Protein AF-0000000071927238 (afdb_homodimer)

Structure (mmCIF, N/CA/C/O backbone):
data_AF-0000000071927238-model_v1
#
loop_
_entity.id
_entity.type
_entity.pdbx_description
1 polymer 'Glyoxalase-like domain-containing protein'
#
loop_
_atom_site.group_PDB
_atom_site.id
_atom_site.type_symbol
_atom_site.label_atom_id
_atom_site.label_alt_id
_atom_site.label_comp_id
_atom_site.label_asym_id
_atom_site.label_entity_id
_atom_site.label_seq_id
_atom_site.pdbx_PDB_ins_code
_atom_site.Cartn_x
_atom_site.Cartn_y
_atom_site.Cartn_z
_atom_site.occupancy
_atom_site.B_iso_or_equiv
_atom_site.auth_seq_id
_atom_site.auth_comp_id
_atom_site.auth_asym_id
_atom_site.auth_atom_id
_atom_site.pdbx_PDB_model_num
ATOM 1 N N . MET A 1 1 ? 13.125 -16.5 15.227 1 37.28 1 MET A N 1
ATOM 2 C CA . MET A 1 1 ? 13.297 -15.352 14.344 1 37.28 1 MET A CA 1
ATOM 3 C C . MET A 1 1 ? 11.977 -14.938 13.719 1 37.28 1 MET A C 1
ATOM 5 O O . MET A 1 1 ? 11.133 -15.789 13.414 1 37.28 1 MET A O 1
ATOM 9 N N . PRO A 1 2 ? 11.609 -13.766 14.062 1 46.62 2 PRO A N 1
ATOM 10 C CA . PRO A 1 2 ? 10.312 -13.477 13.461 1 46.62 2 PRO A CA 1
ATOM 11 C C . PRO A 1 2 ? 10.273 -13.766 11.961 1 46.62 2 PRO A C 1
ATOM 13 O O . PRO A 1 2 ? 11.297 -13.656 11.289 1 46.62 2 PRO A O 1
ATOM 16 N N . GLY A 1 3 ? 9.562 -14.742 11.586 1 53 3 GLY A N 1
ATOM 17 C CA . GLY A 1 3 ? 9.414 -15.094 10.188 1 53 3 GLY A CA 1
ATOM 18 C C . GLY A 1 3 ? 9.266 -13.883 9.273 1 53 3 GLY A C 1
ATOM 19 O O . GLY A 1 3 ? 9.289 -12.742 9.742 1 53 3 GLY A O 1
ATOM 20 N N . PRO A 1 4 ? 9.523 -14.086 8.055 1 58.59 4 PRO A N 1
ATOM 21 C CA . PRO A 1 4 ? 9.359 -13 7.094 1 58.59 4 PRO A CA 1
ATOM 22 C C . PRO A 1 4 ? 8.07 -12.211 7.301 1 58.59 4 PRO A C 1
ATOM 24 O O . PRO A 1 4 ? 7.125 -12.719 7.914 1 58.59 4 PRO A O 1
ATOM 27 N N . ALA A 1 5 ? 8.164 -10.945 7.02 1 70.44 5 ALA A N 1
ATOM 28 C CA . ALA A 1 5 ? 6.973 -10.102 7.137 1 70.44 5 ALA A CA 1
ATOM 29 C C . ALA A 1 5 ? 5.785 -10.727 6.406 1 70.44 5 ALA A C 1
ATOM 31 O O . ALA A 1 5 ? 5.941 -11.289 5.324 1 70.44 5 ALA A O 1
ATOM 32 N N . ARG A 1 6 ? 4.699 -10.523 7.02 1 81.44 6 ARG A N 1
ATOM 33 C CA . ARG A 1 6 ? 3.494 -11.164 6.516 1 81.44 6 ARG A CA 1
ATOM 34 C C . ARG A 1 6 ? 2.717 -10.234 5.594 1 81.44 6 ARG A C 1
ATOM 36 O O . ARG A 1 6 ? 1.888 -10.68 4.801 1 81.44 6 ARG A O 1
ATOM 43 N N . ALA A 1 7 ? 2.99 -8.984 5.715 1 90.69 7 ALA A N 1
ATOM 44 C CA . ALA A 1 7 ? 2.371 -7.992 4.836 1 90.69 7 ALA A CA 1
ATOM 45 C C . ALA A 1 7 ? 3.18 -6.699 4.812 1 90.69 7 ALA A C 1
ATOM 47 O O . ALA A 1 7 ? 3.9 -6.391 5.766 1 90.69 7 ALA A O 1
ATOM 48 N N . GLY A 1 8 ? 3.119 -5.984 3.727 1 95.88 8 GLY A N 1
ATOM 49 C CA . GLY A 1 8 ? 3.77 -4.688 3.58 1 95.88 8 GLY A CA 1
ATOM 50 C C . GLY A 1 8 ? 3.6 -4.09 2.197 1 95.88 8 GLY A C 1
ATOM 51 O O . GLY A 1 8 ? 2.635 -4.395 1.495 1 95.88 8 GLY A O 1
ATOM 52 N N . ALA A 1 9 ? 4.469 -3.15 1.927 1 97.19 9 ALA A N 1
ATOM 53 C CA . ALA A 1 9 ? 4.402 -2.473 0.634 1 97.19 9 ALA A CA 1
ATOM 54 C C . ALA A 1 9 ? 5.797 -2.256 0.055 1 97.19 9 ALA A C 1
ATOM 56 O O . ALA A 1 9 ? 6.754 -2.023 0.797 1 97.19 9 ALA A O 1
ATOM 57 N N . LEU A 1 10 ? 5.836 -2.426 -1.197 1 96.25 10 LEU A N 1
ATOM 58 C CA . LEU A 1 10 ? 6.988 -2.023 -1.993 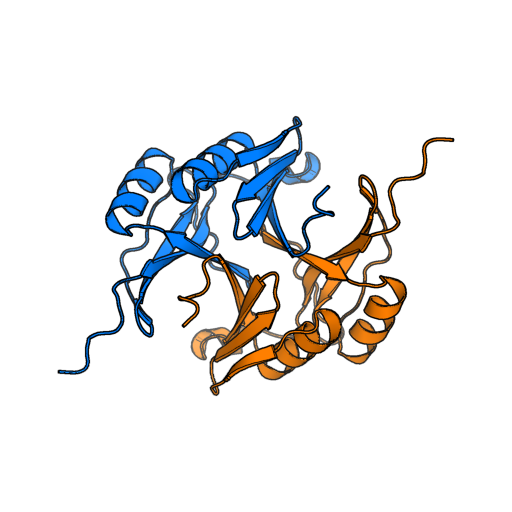1 96.25 10 LEU A CA 1
ATOM 59 C C . LEU A 1 10 ? 6.73 -0.693 -2.693 1 96.25 10 LEU A C 1
ATOM 61 O O . LEU A 1 10 ? 5.664 -0.49 -3.271 1 96.25 10 LEU A O 1
ATOM 65 N N . ILE A 1 11 ? 7.641 0.271 -2.543 1 96.69 11 ILE A N 1
ATOM 66 C CA . ILE A 1 11 ? 7.602 1.537 -3.266 1 96.69 11 ILE A CA 1
ATOM 67 C C . ILE A 1 11 ? 8.812 1.642 -4.188 1 96.69 11 ILE A C 1
ATOM 69 O O . ILE A 1 11 ? 9.961 1.613 -3.729 1 96.69 11 ILE A O 1
ATOM 73 N N . TYR A 1 12 ? 8.555 1.715 -5.488 1 95 12 TYR A N 1
ATOM 74 C CA . TYR A 1 12 ? 9.641 2 -6.426 1 95 12 TYR A CA 1
ATOM 75 C C . TYR A 1 12 ? 10.07 3.459 -6.336 1 95 12 TYR A C 1
ATOM 77 O O . TYR A 1 12 ? 9.227 4.363 -6.371 1 95 12 TYR A O 1
ATOM 85 N N . ALA A 1 13 ? 11.32 3.678 -6.234 1 95.44 13 ALA A N 1
ATOM 86 C CA . ALA A 1 13 ? 11.836 5.016 -5.961 1 95.44 13 ALA A CA 1
ATOM 87 C C . ALA A 1 13 ? 12.984 5.363 -6.898 1 95.44 13 ALA A C 1
ATOM 89 O O . ALA A 1 13 ? 13.828 4.512 -7.199 1 95.44 13 ALA A O 1
ATOM 90 N N . ARG A 1 14 ? 13.016 6.574 -7.352 1 93.5 14 ARG A N 1
ATOM 91 C CA . ARG A 1 14 ? 14.195 7.094 -8.023 1 93.5 14 ARG A CA 1
ATOM 92 C C . ARG A 1 14 ? 15.375 7.195 -7.062 1 93.5 14 ARG A C 1
ATOM 94 O O . ARG A 1 14 ? 16.516 6.875 -7.426 1 93.5 14 ARG A O 1
ATOM 101 N N . ASP A 1 15 ? 15.164 7.598 -5.875 1 93.62 15 ASP A N 1
ATOM 102 C CA . ASP A 1 15 ? 16.141 7.699 -4.801 1 93.62 15 ASP A CA 1
ATOM 103 C C . ASP A 1 15 ? 15.664 6.984 -3.541 1 93.62 15 ASP A C 1
ATOM 105 O O . ASP A 1 15 ? 15.055 7.602 -2.662 1 93.62 15 ASP A O 1
ATOM 109 N N . PRO A 1 16 ? 15.969 5.672 -3.414 1 97 16 PRO A N 1
ATOM 110 C CA . PRO A 1 16 ? 15.508 4.906 -2.252 1 97 16 PRO A CA 1
ATOM 111 C C . PRO A 1 16 ? 15.969 5.512 -0.929 1 97 16 PRO A C 1
ATOM 113 O O . PRO A 1 16 ? 15.25 5.445 0.07 1 97 16 PRO A O 1
ATOM 116 N N . GLY A 1 17 ? 17.125 6.059 -0.941 1 97.19 17 GLY A N 1
ATOM 117 C CA . GLY A 1 17 ? 17.625 6.672 0.276 1 97.19 17 GLY A CA 1
ATOM 118 C C . GLY A 1 17 ? 16.781 7.836 0.751 1 97.19 17 GLY A C 1
ATOM 119 O O . GLY A 1 17 ? 16.5 7.965 1.946 1 97.19 17 GLY A O 1
ATOM 120 N N . LEU A 1 18 ? 16.406 8.664 -0.179 1 96.06 18 LEU A N 1
ATOM 121 C CA . LEU A 1 18 ? 15.562 9.82 0.131 1 96.06 18 LEU A CA 1
ATOM 122 C C . LEU A 1 18 ? 14.219 9.375 0.69 1 96.06 18 LEU A C 1
ATOM 124 O O . LEU A 1 18 ? 13.758 9.906 1.709 1 96.06 18 LEU A O 1
ATOM 128 N N . LEU A 1 19 ? 13.578 8.438 0.054 1 97.5 19 LEU A N 1
ATOM 129 C CA . LEU A 1 19 ? 12.289 7.949 0.526 1 97.5 19 LEU A CA 1
ATOM 130 C C . LEU A 1 19 ? 12.438 7.227 1.862 1 97.5 19 LEU A C 1
ATOM 132 O O . LEU A 1 19 ? 11.57 7.348 2.736 1 97.5 19 LEU A O 1
ATOM 136 N N . SER A 1 20 ? 13.5 6.496 1.972 1 98.12 20 SER A N 1
ATOM 137 C CA . SER A 1 20 ? 13.766 5.832 3.244 1 98.12 20 SER A CA 1
ATOM 138 C C . SER A 1 20 ? 13.828 6.836 4.391 1 98.12 20 SER A C 1
ATOM 140 O O . SER A 1 20 ? 13.18 6.656 5.418 1 98.12 20 SER A O 1
ATOM 142 N N . HIS A 1 21 ? 14.578 7.836 4.211 1 97.88 21 HIS A N 1
ATOM 143 C CA . HIS A 1 21 ? 14.742 8.859 5.238 1 97.88 21 HIS A CA 1
ATOM 144 C C . HIS A 1 21 ? 13.406 9.523 5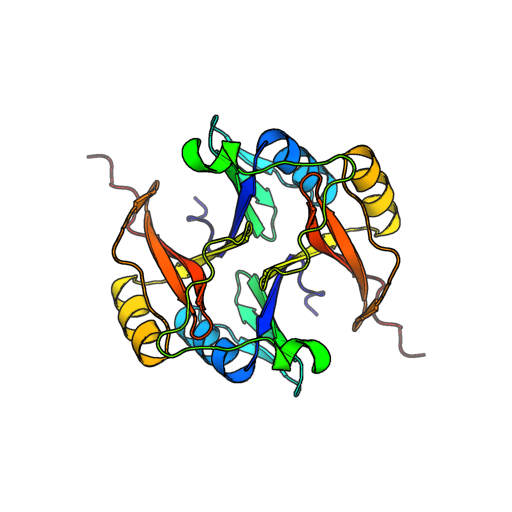.57 1 97.88 21 HIS A C 1
ATOM 146 O O . HIS A 1 21 ? 13.086 9.727 6.742 1 97.88 21 HIS A O 1
ATOM 152 N N . PHE A 1 22 ? 12.625 9.797 4.574 1 98.12 22 PHE A N 1
ATOM 153 C CA . PHE A 1 22 ? 11.312 10.406 4.742 1 98.12 22 PHE A CA 1
ATOM 154 C C . PHE A 1 22 ? 10.414 9.531 5.605 1 98.12 22 PHE A C 1
ATOM 156 O O . PHE A 1 22 ? 9.906 9.977 6.633 1 98.12 22 PHE A O 1
ATOM 163 N N . TYR A 1 23 ? 10.227 8.281 5.207 1 98.12 23 TYR A N 1
ATOM 164 C CA . TYR A 1 23 ? 9.305 7.391 5.895 1 98.12 23 TYR A CA 1
ATOM 165 C C . TYR A 1 23 ? 9.836 7.012 7.273 1 98.12 23 TYR A C 1
ATOM 167 O O . TYR A 1 23 ? 9.055 6.832 8.211 1 98.12 23 TYR A O 1
ATOM 175 N N . ARG A 1 24 ? 11.164 6.926 7.445 1 97.56 24 ARG A N 1
ATOM 176 C CA . ARG A 1 24 ? 11.719 6.641 8.766 1 97.56 24 ARG A CA 1
ATOM 177 C C . ARG A 1 24 ? 11.438 7.773 9.742 1 97.56 24 ARG A C 1
ATOM 179 O O . ARG A 1 24 ? 11.109 7.531 10.906 1 97.56 24 ARG A O 1
ATOM 186 N N . THR A 1 25 ? 11.578 8.945 9.266 1 96.31 25 THR A N 1
ATOM 187 C CA . THR A 1 25 ? 11.375 10.125 10.102 1 96.31 25 THR A CA 1
ATOM 188 C C . THR A 1 25 ? 9.914 10.227 10.539 1 96.31 25 THR A C 1
ATOM 190 O O . THR A 1 25 ? 9.625 10.445 11.719 1 96.31 25 THR A O 1
ATOM 193 N N . LEU A 1 26 ? 8.992 10 9.656 1 96.12 26 LEU A N 1
ATOM 194 C CA . LEU A 1 26 ? 7.578 10.203 9.961 1 96.12 26 LEU A CA 1
ATOM 195 C C . LEU A 1 26 ? 7.016 9.016 10.742 1 96.12 26 LEU A C 1
ATOM 197 O O . LEU A 1 26 ? 6.094 9.18 11.547 1 96.12 26 LEU A O 1
ATOM 201 N N . LEU A 1 27 ? 7.527 7.82 10.477 1 95.5 27 LEU A N 1
ATOM 202 C CA . LEU A 1 27 ? 6.824 6.621 10.914 1 95.5 27 LEU A CA 1
ATOM 203 C C . LEU A 1 27 ? 7.676 5.824 11.898 1 95.5 27 LEU A C 1
ATOM 205 O O . LEU A 1 27 ? 7.336 4.691 12.25 1 95.5 27 LEU A O 1
ATOM 209 N N . GLN A 1 28 ? 8.812 6.352 12.297 1 93.94 28 GLN A N 1
ATOM 210 C CA . GLN A 1 28 ? 9.688 5.711 13.273 1 93.94 28 GLN A CA 1
ATOM 211 C C . GLN A 1 28 ? 10.047 4.293 12.836 1 93.94 28 GLN A C 1
ATOM 213 O O . GLN A 1 28 ? 9.891 3.342 13.609 1 93.94 28 GLN A O 1
ATOM 218 N N . MET A 1 29 ? 10.469 4.148 11.664 1 95.88 29 MET A N 1
ATOM 219 C CA . MET A 1 29 ? 10.852 2.852 11.117 1 95.88 29 MET A CA 1
ATOM 220 C C . MET A 1 29 ? 12.344 2.588 11.328 1 95.88 29 MET A C 1
ATOM 222 O O . MET A 1 29 ? 13.141 3.523 11.375 1 95.88 29 MET A O 1
ATOM 226 N N . GLU A 1 30 ? 12.664 1.305 11.461 1 96.44 30 GLU A N 1
ATOM 227 C CA . GLU A 1 30 ? 14.055 0.867 11.523 1 96.44 30 GLU A CA 1
ATOM 228 C C . GLU A 1 30 ? 14.461 0.125 10.25 1 96.44 30 GLU A C 1
ATOM 230 O O . GLU A 1 30 ? 13.672 -0.655 9.703 1 96.44 30 GLU A O 1
ATOM 235 N N . ILE A 1 31 ? 15.703 0.295 9.82 1 96.81 31 ILE A N 1
ATOM 236 C CA . ILE A 1 31 ? 16.219 -0.419 8.656 1 96.81 31 ILE A CA 1
ATOM 237 C C . ILE A 1 31 ? 16.594 -1.846 9.055 1 96.81 31 ILE A C 1
ATOM 239 O O . ILE A 1 31 ? 17.312 -2.055 10.039 1 96.81 31 ILE A O 1
ATOM 243 N N . ARG A 1 32 ? 16.094 -2.789 8.305 1 94.5 32 ARG A N 1
ATOM 244 C CA . ARG A 1 32 ? 16.406 -4.195 8.531 1 94.5 32 ARG A CA 1
ATOM 245 C C . ARG A 1 32 ? 17.531 -4.656 7.602 1 94.5 32 ARG A C 1
ATOM 247 O O . ARG A 1 32 ? 18.359 -5.488 7.977 1 94.5 32 ARG A O 1
ATOM 254 N N . SER A 1 33 ? 17.516 -4.18 6.402 1 94.62 33 SER A N 1
ATOM 255 C CA . SER A 1 33 ? 18.531 -4.477 5.395 1 94.62 33 SER A CA 1
ATOM 256 C C . SER A 1 33 ? 18.625 -3.355 4.363 1 94.62 33 SER A C 1
ATOM 258 O O . SER A 1 33 ? 17.641 -2.678 4.086 1 94.62 33 SER A O 1
ATOM 260 N N . GLN A 1 34 ? 19.844 -3.137 3.836 1 95.56 34 GLN A N 1
ATOM 261 C CA . GLN A 1 34 ? 20.062 -2.064 2.873 1 95.56 34 GLN A CA 1
ATOM 262 C C . GLN A 1 34 ? 21.109 -2.459 1.838 1 95.56 34 GLN A C 1
ATOM 264 O O . GLN A 1 34 ? 22.172 -2.975 2.189 1 95.56 34 GLN A O 1
ATOM 269 N N . SER A 1 35 ? 20.734 -2.377 0.65 1 94.25 35 SER A N 1
ATOM 270 C CA . SER A 1 35 ? 21.641 -2.436 -0.498 1 94.25 35 SER A CA 1
ATOM 271 C C . SER A 1 35 ? 21.484 -1.209 -1.39 1 94.25 35 SER A C 1
ATOM 273 O O . SER A 1 35 ? 20.75 -0.277 -1.045 1 94.25 35 SER A O 1
ATOM 275 N N . ASP A 1 36 ? 22.234 -1.2 -2.414 1 89.75 36 ASP A N 1
ATOM 276 C CA . ASP A 1 36 ? 22.141 -0.072 -3.334 1 89.75 36 ASP A CA 1
ATOM 277 C C . ASP A 1 36 ? 20.781 -0.032 -4.012 1 89.75 36 ASP A C 1
ATOM 279 O O . ASP A 1 36 ? 20.281 1.042 -4.367 1 89.75 36 ASP A O 1
ATOM 283 N N . GLU A 1 37 ? 20.109 -1.164 -4.051 1 92.94 37 GLU A N 1
ATOM 284 C CA . GLU A 1 37 ? 18.891 -1.261 -4.867 1 92.94 37 GLU A CA 1
ATOM 285 C C . GLU A 1 37 ? 17.656 -1.388 -3.996 1 92.94 37 GLU A C 1
ATOM 287 O O . GLU A 1 37 ? 16.531 -1.176 -4.469 1 92.94 37 GLU A O 1
ATOM 292 N N . LEU A 1 38 ? 17.906 -1.733 -2.742 1 95.56 38 LEU A N 1
ATOM 293 C CA . LEU A 1 38 ? 16.75 -2.076 -1.915 1 95.56 38 LEU A CA 1
ATOM 294 C C . LEU A 1 38 ? 17.016 -1.745 -0.45 1 95.56 38 LEU A C 1
ATOM 296 O O . LEU A 1 38 ? 18.031 -2.156 0.11 1 95.56 38 LEU A O 1
ATOM 300 N N . ILE A 1 39 ? 16.141 -0.989 0.12 1 97.62 39 ILE A N 1
ATOM 301 C CA . ILE A 1 39 ? 16.141 -0.738 1.557 1 97.62 39 ILE A CA 1
ATOM 302 C C . ILE A 1 39 ? 14.883 -1.348 2.18 1 97.62 39 ILE A C 1
ATOM 304 O O . ILE A 1 39 ? 13.758 -1.044 1.761 1 97.62 39 ILE A O 1
ATOM 308 N N . VAL A 1 40 ? 15.07 -2.244 3.066 1 95.75 40 VAL A N 1
ATOM 309 C CA . VAL A 1 40 ? 13.969 -2.84 3.816 1 95.75 40 VAL A CA 1
ATOM 310 C C . VAL A 1 40 ? 13.883 -2.203 5.203 1 95.75 40 VAL A C 1
ATOM 312 O O . VAL A 1 40 ? 14.859 -2.215 5.957 1 95.75 40 VAL A O 1
ATOM 315 N N . GLN A 1 41 ? 12.797 -1.642 5.512 1 96.88 41 GLN A N 1
ATOM 316 C CA . GLN A 1 41 ? 12.586 -1.013 6.812 1 96.88 41 GLN A CA 1
ATOM 317 C C . GLN A 1 41 ? 11.203 -1.343 7.363 1 96.88 41 GLN A C 1
ATOM 319 O O . GLN A 1 41 ? 10.297 -1.698 6.609 1 96.88 41 GLN A O 1
ATOM 324 N N . GLU A 1 42 ? 11.141 -1.318 8.641 1 94.69 42 GLU A N 1
ATOM 325 C CA . GLU A 1 42 ? 9.867 -1.695 9.242 1 94.69 42 GLU A CA 1
ATOM 326 C C . GLU A 1 42 ? 9.68 -1.051 10.609 1 94.69 42 GLU A C 1
ATOM 328 O O . GLU A 1 42 ? 10.633 -0.527 11.188 1 94.69 42 GLU A O 1
ATOM 333 N N . ASN A 1 43 ? 8.469 -0.911 11.023 1 91.56 43 ASN A N 1
ATOM 334 C CA . ASN A 1 43 ? 8.07 -0.694 12.406 1 91.56 43 ASN A CA 1
ATOM 335 C C . ASN A 1 43 ? 7.133 -1.79 12.898 1 91.56 43 ASN A C 1
ATOM 337 O O . ASN A 1 43 ? 7.059 -2.865 12.305 1 91.56 43 ASN A O 1
ATOM 341 N N . ALA A 1 44 ? 6.539 -1.618 14.039 1 86 44 ALA A N 1
ATOM 342 C CA . ALA A 1 44 ? 5.707 -2.662 14.633 1 86 44 ALA A CA 1
ATOM 343 C C . ALA A 1 44 ? 4.48 -2.938 13.766 1 86 44 ALA A C 1
ATOM 345 O O . ALA A 1 44 ? 3.857 -3.996 13.883 1 86 44 ALA A O 1
ATOM 346 N N . ASP A 1 45 ? 4.18 -2.049 12.844 1 86.62 45 ASP A N 1
ATOM 347 C CA . ASP A 1 45 ? 2.883 -2.082 12.18 1 86.62 45 ASP A CA 1
ATOM 348 C C . ASP A 1 45 ? 3.018 -2.572 10.742 1 86.62 45 ASP A C 1
ATOM 350 O O . ASP A 1 45 ? 2.092 -3.176 10.195 1 86.62 45 ASP A O 1
ATOM 354 N N . ILE A 1 46 ? 4.16 -2.277 10.047 1 90.94 46 ILE A N 1
ATOM 355 C CA . ILE A 1 46 ? 4.246 -2.578 8.625 1 90.94 46 ILE A CA 1
ATOM 356 C C . ILE A 1 46 ? 5.711 -2.621 8.195 1 90.94 46 ILE A C 1
ATOM 358 O O . ILE A 1 46 ? 6.562 -1.964 8.797 1 90.94 46 ILE A O 1
ATOM 362 N N . GLN A 1 47 ? 5.938 -3.422 7.18 1 94.5 47 GLN A N 1
ATOM 363 C CA . GLN A 1 47 ? 7.23 -3.41 6.504 1 94.5 47 GLN A CA 1
ATOM 364 C C . GLN A 1 47 ? 7.145 -2.67 5.172 1 94.5 47 GLN A C 1
ATOM 366 O O . GLN A 1 47 ? 6.176 -2.832 4.426 1 94.5 47 GLN A O 1
ATOM 371 N N . LEU A 1 48 ? 8.102 -1.795 4.926 1 96.88 48 LEU A N 1
ATOM 372 C CA . LEU A 1 48 ? 8.211 -1.048 3.678 1 96.88 48 LEU A CA 1
ATOM 373 C C . LEU A 1 48 ? 9.508 -1.393 2.951 1 96.88 48 LEU A C 1
ATOM 375 O O . LEU A 1 48 ? 10.586 -1.36 3.549 1 96.88 48 LEU A O 1
ATOM 379 N N . LEU A 1 49 ? 9.367 -1.812 1.709 1 96.69 49 LEU A N 1
ATOM 380 C CA . LEU A 1 49 ? 10.508 -2.02 0.824 1 96.69 49 LEU A CA 1
ATOM 381 C C . LEU A 1 49 ? 10.648 -0.866 -0.165 1 96.69 49 LEU A C 1
ATOM 383 O O . LEU A 1 49 ? 9.742 -0.618 -0.965 1 96.69 49 LEU A O 1
ATOM 387 N N . LEU A 1 50 ? 11.695 -0.116 -0.055 1 97.81 50 LEU A N 1
ATOM 388 C CA . LEU A 1 50 ? 12.016 0.929 -1.021 1 97.81 50 LEU A CA 1
ATOM 389 C C . LEU A 1 50 ? 12.977 0.412 -2.084 1 97.81 50 LEU A C 1
ATOM 391 O O . LEU A 1 50 ? 14.156 0.183 -1.803 1 97.81 50 LEU A O 1
ATOM 395 N N . HIS A 1 51 ? 12.508 0.224 -3.266 1 96.38 51 HIS A N 1
ATOM 396 C CA . HIS A 1 51 ? 13.25 -0.39 -4.359 1 96.38 51 HIS A CA 1
ATOM 397 C C . HIS A 1 51 ? 13.617 0.641 -5.422 1 96.38 51 HIS A C 1
ATOM 399 O O . HIS A 1 51 ? 12.758 1.368 -5.914 1 96.38 51 HIS A O 1
ATOM 405 N N . ALA A 1 52 ? 14.867 0.61 -5.75 1 95.5 52 ALA A N 1
ATOM 406 C CA . ALA A 1 52 ? 15.273 1.475 -6.855 1 95.5 52 ALA A CA 1
ATOM 407 C C . ALA A 1 52 ? 14.531 1.107 -8.141 1 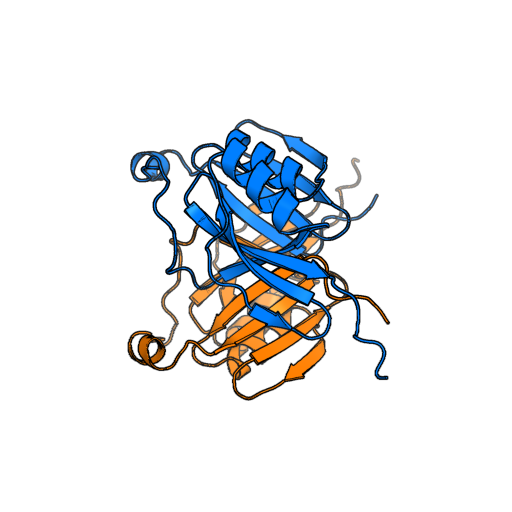95.5 52 ALA A C 1
ATOM 409 O O . ALA A 1 52 ? 14.352 -0.074 -8.438 1 95.5 52 ALA A O 1
ATOM 410 N N . ILE A 1 53 ? 14.055 2.141 -8.852 1 91.81 53 ILE A N 1
ATOM 411 C CA . ILE A 1 53 ? 13.5 1.9 -10.172 1 91.81 53 ILE A CA 1
ATOM 412 C C . ILE A 1 53 ? 14.57 1.298 -11.086 1 91.81 53 ILE A C 1
ATOM 414 O O . ILE A 1 53 ? 15.695 1.798 -11.148 1 91.81 53 ILE A O 1
ATOM 418 N N . PRO A 1 54 ? 14.164 0.201 -11.75 1 85.5 54 PRO A N 1
ATOM 419 C CA . PRO A 1 54 ? 15.156 -0.366 -12.664 1 85.5 54 PRO A CA 1
ATOM 420 C C . PRO A 1 54 ? 15.68 0.651 -13.672 1 85.5 54 PRO A C 1
ATOM 422 O O . PRO A 1 54 ? 14.922 1.505 -14.141 1 85.5 54 PRO A O 1
ATOM 425 N N . ALA A 1 55 ? 16.922 0.52 -14.062 1 82.06 55 ALA A N 1
ATOM 426 C CA . ALA A 1 55 ? 17.688 1.5 -14.812 1 82.06 55 ALA A CA 1
ATOM 427 C C . ALA A 1 55 ? 16.984 1.886 -16.109 1 82.06 55 ALA A C 1
ATOM 429 O O . ALA A 1 55 ? 16.844 3.072 -16.422 1 82.06 55 ALA A O 1
ATOM 430 N N . PRO A 1 56 ? 16.438 0.897 -16.859 1 81 56 PRO A N 1
ATOM 431 C CA . PRO A 1 56 ? 15.797 1.285 -18.125 1 81 56 PRO A CA 1
ATOM 432 C C . PRO A 1 56 ? 14.578 2.176 -17.906 1 81 56 PRO A C 1
ATOM 434 O O . PRO A 1 56 ? 14.242 2.992 -18.781 1 81 56 PRO A O 1
ATOM 437 N N . TYR A 1 57 ? 13.984 2.104 -16.734 1 81.69 57 TYR A N 1
ATOM 438 C CA . TYR A 1 57 ? 12.781 2.875 -16.469 1 81.69 57 TYR A CA 1
ATOM 439 C C . TYR A 1 57 ? 13.109 4.152 -15.695 1 81.69 57 TYR A C 1
ATOM 441 O O . TYR A 1 57 ? 12.359 5.125 -15.75 1 81.69 57 TYR A O 1
ATOM 449 N N . ALA A 1 58 ? 14.195 4.129 -15.008 1 81.69 58 ALA A N 1
ATOM 450 C CA . ALA A 1 58 ? 14.578 5.25 -14.141 1 81.69 58 ALA A CA 1
ATOM 451 C C . ALA A 1 58 ? 14.773 6.523 -14.961 1 81.69 58 ALA A C 1
ATOM 453 O O . ALA A 1 58 ? 14.461 7.621 -14.484 1 81.69 58 ALA A O 1
ATOM 454 N N . GLU A 1 59 ? 15.203 6.305 -16.141 1 81.12 59 GLU A N 1
ATOM 455 C CA . GLU A 1 59 ? 15.469 7.453 -17.016 1 81.12 59 GLU A CA 1
ATOM 456 C C . GLU A 1 59 ? 14.18 8.156 -17.406 1 81.12 59 GLU A C 1
ATOM 458 O O . GLU A 1 59 ? 14.195 9.336 -17.766 1 81.12 59 GLU A O 1
ATOM 463 N N . GLN A 1 60 ? 13.125 7.398 -17.281 1 81.62 60 GLN A N 1
ATOM 464 C CA . GLN A 1 60 ? 11.844 7.945 -17.719 1 81.62 60 GLN A CA 1
ATOM 465 C C . GLN A 1 60 ? 11.117 8.625 -16.562 1 81.62 60 GLN A C 1
ATOM 467 O O . GLN A 1 60 ? 10.102 9.297 -16.781 1 81.62 60 GLN A O 1
ATOM 472 N N . VAL A 1 61 ? 11.641 8.5 -15.445 1 84.75 61 VAL A N 1
ATOM 473 C CA . VAL A 1 61 ? 10.977 9.047 -14.266 1 84.75 61 VAL A CA 1
ATOM 474 C C . VAL A 1 61 ? 11.648 10.359 -13.867 1 84.75 61 VAL A C 1
ATOM 476 O O . VAL A 1 61 ? 12.836 10.383 -13.539 1 84.75 61 VAL A O 1
ATOM 479 N N . VAL A 1 62 ? 10.898 11.438 -13.938 1 85.75 62 VAL A N 1
ATOM 480 C CA . VAL A 1 62 ? 11.391 12.766 -13.555 1 85.75 62 VAL A CA 1
ATOM 481 C C . VAL A 1 62 ? 10.68 13.227 -12.289 1 85.75 62 VAL A C 1
ATOM 483 O O . VAL A 1 62 ? 9.453 13.211 -12.211 1 85.75 62 VAL A O 1
ATOM 486 N N . ILE A 1 63 ? 11.445 13.57 -11.328 1 89.44 63 ILE A N 1
ATOM 487 C CA . ILE A 1 63 ? 10.914 14.133 -10.094 1 89.44 63 ILE A CA 1
ATOM 488 C C . ILE A 1 63 ? 11.117 15.648 -10.086 1 89.44 63 ILE A C 1
ATOM 490 O O . ILE A 1 63 ? 12.25 16.125 -10.078 1 89.44 63 ILE A O 1
ATOM 494 N N . THR A 1 64 ? 10.062 16.375 -10.047 1 87.81 64 THR A N 1
ATOM 495 C CA . THR A 1 64 ? 10.117 17.828 -10.016 1 87.81 64 THR A CA 1
ATOM 496 C C . THR A 1 64 ? 10.188 18.344 -8.57 1 87.81 64 THR A C 1
ATOM 498 O O . THR A 1 64 ? 10.039 17.562 -7.629 1 87.81 64 THR A O 1
ATOM 501 N N . THR A 1 65 ? 10.531 19.625 -8.469 1 84.94 65 THR A N 1
ATOM 502 C CA . THR A 1 65 ? 10.484 20.328 -7.195 1 84.94 65 THR A CA 1
ATOM 503 C C . THR A 1 65 ? 9.547 21.531 -7.27 1 84.94 65 THR A C 1
ATOM 505 O O . THR A 1 65 ? 9.805 22.484 -8.008 1 84.94 65 THR A O 1
ATOM 508 N N . PRO A 1 66 ? 8.414 21.531 -6.555 1 88.12 66 PRO A N 1
ATOM 509 C CA . PRO A 1 66 ? 7.93 20.391 -5.777 1 88.12 66 PRO A CA 1
ATOM 510 C C . PRO A 1 66 ? 7.551 19.203 -6.656 1 88.12 66 PRO A C 1
ATOM 512 O O . PRO A 1 66 ? 7.41 19.344 -7.871 1 88.12 66 PRO A O 1
ATOM 515 N N . PRO A 1 67 ? 7.5 18.031 -5.973 1 91.38 67 PRO A N 1
ATOM 516 C CA . PRO A 1 67 ? 7.195 16.859 -6.805 1 91.38 67 PRO A CA 1
ATOM 517 C C . PRO A 1 67 ? 5.781 16.906 -7.379 1 91.38 67 PRO A C 1
ATOM 519 O O . PRO A 1 67 ? 4.859 17.406 -6.73 1 91.38 67 PRO A O 1
ATOM 522 N N . GLN A 1 68 ? 5.715 16.375 -8.547 1 90.25 68 GLN A N 1
ATOM 523 C CA . GLN A 1 68 ? 4.383 16.141 -9.094 1 90.25 68 GLN A CA 1
ATOM 524 C C . GLN A 1 68 ? 3.643 15.062 -8.312 1 90.25 68 GLN A C 1
ATOM 526 O O . GLN A 1 68 ? 4.18 13.977 -8.078 1 90.25 68 GLN A O 1
ATOM 531 N N . LEU A 1 69 ? 2.426 15.414 -7.914 1 91.62 69 LEU A N 1
ATOM 532 C CA . LEU A 1 69 ? 1.655 14.484 -7.09 1 91.62 69 LEU A CA 1
ATOM 533 C C . LEU A 1 69 ? 1.085 13.359 -7.938 1 91.62 69 LEU A C 1
ATOM 535 O O . LEU A 1 69 ? 0.496 13.602 -8.992 1 91.62 69 LEU A O 1
ATOM 539 N N . ARG A 1 70 ? 1.299 12.125 -7.477 1 87.62 70 ARG A N 1
ATOM 540 C CA . ARG A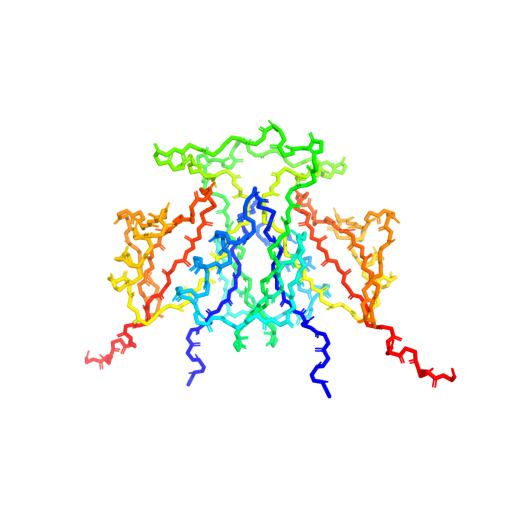 1 70 ? 0.775 10.938 -8.148 1 87.62 70 ARG A CA 1
ATOM 541 C C . ARG A 1 70 ? -0.622 10.594 -7.641 1 87.62 70 ARG A C 1
ATOM 543 O O . ARG A 1 70 ? -0.791 9.656 -6.855 1 87.62 70 ARG A O 1
ATOM 550 N N . GLU A 1 71 ? -1.59 11.227 -8.203 1 80.5 71 GLU A N 1
ATOM 551 C CA . GLU A 1 71 ? -2.953 11.195 -7.684 1 80.5 71 GLU A CA 1
ATOM 552 C C . GLU A 1 71 ? -3.756 10.055 -8.305 1 80.5 71 GLU A C 1
ATOM 554 O O . GLU A 1 71 ? -4.824 9.695 -7.809 1 80.5 71 GLU A O 1
ATOM 559 N N . GLN A 1 72 ? -3.248 9.477 -9.328 1 75.19 72 GLN A N 1
ATOM 560 C CA . GLN A 1 72 ? -4.062 8.555 -10.109 1 75.19 72 GLN A CA 1
ATOM 561 C C . GLN A 1 72 ? -3.82 7.109 -9.688 1 75.19 72 GLN A C 1
ATOM 563 O O . GLN A 1 72 ? -4.406 6.184 -10.25 1 75.19 72 GLN A O 1
ATOM 568 N N . GLY A 1 73 ? -3.168 6.914 -8.727 1 82.12 73 GLY A N 1
ATOM 569 C CA . GLY A 1 73 ? -2.93 5.539 -8.305 1 82.12 73 GLY A CA 1
ATOM 570 C C . GLY A 1 73 ? -4.094 4.938 -7.543 1 82.12 73 GLY A C 1
ATOM 571 O O . GLY A 1 73 ? -4.785 5.637 -6.797 1 82.12 73 GLY A O 1
ATOM 572 N N . ALA A 1 74 ? -4.309 3.617 -7.738 1 89.19 74 ALA A N 1
ATOM 573 C CA . ALA A 1 74 ? -5.414 2.908 -7.102 1 89.19 74 ALA A CA 1
ATOM 574 C C . ALA A 1 74 ? -5.098 2.596 -5.641 1 89.19 74 ALA A C 1
ATOM 576 O O . ALA A 1 74 ? -6 2.346 -4.844 1 89.19 74 ALA A O 1
ATOM 577 N N . ILE A 1 75 ? -3.824 2.553 -5.324 1 93.94 75 ILE A N 1
ATOM 578 C CA . ILE A 1 75 ? -3.41 2.125 -3.994 1 93.94 75 ILE A CA 1
ATOM 579 C C . ILE A 1 75 ? -2.781 3.299 -3.246 1 93.94 75 ILE A C 1
ATOM 581 O O . ILE A 1 75 ? -1.934 4.008 -3.795 1 93.94 75 ILE A O 1
ATOM 585 N N . LYS A 1 76 ? -3.254 3.537 -2.055 1 95 76 LYS A N 1
ATOM 586 C CA . LYS A 1 76 ? -2.746 4.57 -1.157 1 95 76 LYS A CA 1
ATOM 587 C C . LYS A 1 76 ? -2.465 4.004 0.231 1 95 76 LYS A C 1
ATOM 589 O O . LYS A 1 76 ? -3.348 3.41 0.855 1 95 76 LYS A O 1
ATOM 594 N N . LEU A 1 77 ? -1.241 4.168 0.678 1 97 77 LEU A N 1
ATOM 595 C CA . LEU A 1 77 ? -0.92 3.732 2.033 1 97 77 LEU A CA 1
ATOM 596 C C . LEU A 1 77 ? -1.438 4.73 3.061 1 97 77 LEU A C 1
ATOM 598 O O . LEU A 1 77 ? -1.521 5.93 2.781 1 97 77 LEU A O 1
ATOM 602 N N . PHE A 1 78 ? -1.789 4.234 4.195 1 96.25 78 PHE A N 1
ATOM 603 C CA . PHE A 1 78 ? -2.086 5.156 5.289 1 96.25 78 PHE A CA 1
ATOM 604 C C . PHE A 1 78 ? -1.331 4.758 6.551 1 96.25 78 PHE A C 1
ATOM 606 O O . PHE A 1 78 ? -1.066 3.574 6.777 1 96.25 78 PHE A O 1
ATOM 613 N N . PHE A 1 79 ? -1.027 5.723 7.316 1 96.12 79 PHE A N 1
ATOM 614 C CA . PHE A 1 79 ? -0.288 5.562 8.562 1 96.12 79 PHE A CA 1
ATOM 615 C C . PHE A 1 79 ? -0.867 6.457 9.656 1 96.12 79 PHE A C 1
ATOM 617 O O . PHE A 1 79 ? -1.394 7.531 9.367 1 96.12 79 PHE A O 1
ATOM 624 N N . THR A 1 80 ? -0.733 5.965 10.867 1 93.75 80 THR A N 1
ATOM 625 C CA . THR A 1 80 ? -1.058 6.801 12.023 1 93.75 80 THR A CA 1
ATOM 626 C C . THR A 1 80 ? 0.201 7.453 12.586 1 93.75 80 THR A C 1
ATOM 628 O O . THR A 1 80 ? 1.229 6.789 12.75 1 93.75 80 THR A O 1
ATOM 631 N N . VAL A 1 81 ? 0.151 8.719 12.766 1 95.38 81 VAL A N 1
ATOM 632 C CA . VAL A 1 81 ? 1.251 9.484 13.344 1 95.38 81 VAL A CA 1
ATOM 633 C C . VAL A 1 81 ? 0.812 10.102 14.672 1 95.38 81 VAL A C 1
ATOM 635 O O . VAL A 1 81 ? -0.385 10.242 14.93 1 95.38 81 VAL A O 1
ATOM 638 N N . PRO A 1 82 ? 1.77 10.461 15.516 1 92.94 82 PRO A N 1
ATOM 639 C CA . PRO A 1 82 ? 1.396 11.047 16.797 1 92.94 82 PRO A CA 1
ATOM 640 C C . PRO A 1 82 ? 0.669 12.383 16.656 1 92.94 82 PRO A C 1
ATOM 642 O O . PRO A 1 82 ? -0.184 12.719 17.484 1 92.94 82 PRO A O 1
ATOM 645 N N . SER A 1 83 ? 0.982 13.195 15.641 1 95.94 83 SER A N 1
ATOM 646 C CA . SER A 1 83 ? 0.446 14.531 15.398 1 95.94 83 SER A CA 1
ATOM 647 C C . SER A 1 83 ? 0.542 14.906 13.922 1 95.94 83 SER A C 1
ATOM 649 O O . SER A 1 83 ? 1.618 14.828 13.328 1 95.94 83 SER A O 1
ATOM 651 N N . LEU A 1 84 ? -0.589 15.336 13.352 1 97.44 84 LEU A N 1
ATOM 652 C CA . LEU A 1 84 ? -0.571 15.781 11.961 1 97.44 84 LEU A CA 1
ATOM 653 C C . LEU A 1 84 ? 0.245 17.062 11.812 1 97.44 84 LEU A C 1
ATOM 655 O O . LEU A 1 84 ? 0.917 17.266 10.797 1 97.44 84 LEU A O 1
ATOM 659 N N . ALA A 1 85 ? 0.196 17.906 12.828 1 97.56 85 ALA A N 1
ATOM 660 C CA . ALA A 1 85 ? 0.983 19.125 12.797 1 97.56 85 ALA A CA 1
ATOM 661 C C . ALA A 1 85 ? 2.479 18.828 12.781 1 97.56 85 ALA A C 1
ATOM 663 O O . ALA A 1 85 ? 3.234 19.422 12.016 1 97.56 85 ALA A O 1
ATOM 664 N N . TRP A 1 86 ? 2.859 17.953 13.641 1 97.88 86 TRP A N 1
ATOM 665 C CA . TRP A 1 86 ? 4.25 17.5 13.68 1 97.88 86 TRP A CA 1
ATOM 666 C C . TRP A 1 86 ? 4.66 16.906 12.344 1 97.88 86 TRP A C 1
ATOM 668 O O . TRP A 1 86 ? 5.723 17.219 11.805 1 97.88 86 TRP A O 1
ATOM 678 N N . ALA A 1 87 ? 3.832 16.016 11.805 1 98 87 ALA A N 1
ATOM 679 C CA . ALA A 1 87 ? 4.125 15.344 10.547 1 98 87 ALA A CA 1
ATOM 680 C C . ALA A 1 87 ? 4.254 16.344 9.406 1 98 87 ALA A C 1
ATOM 682 O O . ALA A 1 87 ? 5.098 16.172 8.516 1 98 87 ALA A O 1
ATOM 683 N N . GLU A 1 88 ? 3.41 17.359 9.383 1 98.06 88 GLU A N 1
ATOM 684 C CA . GLU A 1 88 ? 3.457 18.375 8.344 1 98.06 88 GLU A CA 1
ATOM 685 C C . GLU A 1 88 ? 4.801 19.094 8.336 1 98.06 88 GLU A C 1
ATOM 687 O O . GLU A 1 88 ? 5.414 19.281 7.281 1 98.06 88 GLU A O 1
ATOM 692 N N . ALA A 1 89 ? 5.223 19.484 9.492 1 98 89 ALA A N 1
ATOM 693 C CA . ALA A 1 89 ? 6.5 20.188 9.609 1 98 89 ALA A CA 1
ATOM 694 C C . ALA A 1 89 ? 7.652 19.297 9.148 1 98 89 ALA A C 1
ATOM 696 O O . ALA A 1 89 ? 8.516 19.734 8.383 1 98 89 ALA A O 1
ATOM 697 N N . LYS A 1 90 ? 7.688 18.062 9.633 1 97.69 90 LYS A N 1
ATOM 698 C CA . LYS A 1 90 ? 8.758 17.125 9.289 1 97.69 90 LYS A CA 1
ATOM 699 C C . LYS A 1 90 ? 8.758 16.812 7.797 1 97.69 90 LYS A C 1
ATOM 701 O O . LYS A 1 90 ? 9.812 16.75 7.168 1 97.69 90 LYS A O 1
ATOM 706 N N . ALA A 1 91 ? 7.551 16.562 7.23 1 97.62 91 ALA A N 1
ATOM 707 C CA . ALA A 1 91 ? 7.438 16.25 5.812 1 97.62 91 ALA A CA 1
ATOM 708 C C . ALA A 1 91 ? 7.973 17.391 4.949 1 97.62 91 ALA A C 1
ATOM 710 O O . ALA A 1 91 ? 8.68 17.156 3.967 1 97.62 91 ALA A O 1
ATOM 711 N N . ALA A 1 92 ? 7.641 18.609 5.289 1 96.5 92 ALA A N 1
ATOM 712 C CA . ALA A 1 92 ? 8.078 19.781 4.527 1 96.5 92 ALA A CA 1
ATOM 713 C C . ALA A 1 92 ? 9.594 19.875 4.496 1 96.5 92 ALA A C 1
ATOM 715 O O . ALA A 1 92 ? 10.18 20.188 3.453 1 96.5 92 ALA A O 1
ATOM 716 N N . ASP A 1 93 ? 10.203 19.531 5.594 1 96.38 93 ASP A N 1
ATOM 717 C CA . ASP A 1 93 ? 11.656 19.594 5.707 1 96.38 93 ASP A CA 1
ATOM 718 C C . ASP A 1 93 ? 12.312 18.547 4.797 1 96.38 93 ASP A C 1
ATOM 720 O O . ASP A 1 93 ? 13.484 18.688 4.449 1 96.38 93 ASP A O 1
ATOM 724 N N . LEU A 1 94 ? 11.539 17.562 4.406 1 95.62 94 LEU A N 1
ATOM 725 C CA . LEU A 1 94 ? 12.125 16.406 3.727 1 95.62 94 LEU A CA 1
ATOM 726 C C . LEU A 1 94 ? 11.68 16.344 2.271 1 95.62 94 LEU A C 1
ATOM 728 O O . LEU A 1 94 ? 11.891 15.344 1.595 1 95.62 94 LEU A O 1
ATOM 732 N N . GLY A 1 95 ? 11.023 17.375 1.79 1 95.69 95 GLY A N 1
ATOM 733 C CA . GLY A 1 95 ? 10.656 17.453 0.385 1 95.69 95 GLY A CA 1
ATOM 734 C C . GLY A 1 95 ? 9.25 16.938 0.111 1 95.69 95 GLY A C 1
ATOM 735 O O . GLY A 1 95 ? 8.836 16.844 -1.045 1 95.69 95 GLY A O 1
ATOM 736 N N . GLY A 1 96 ? 8.539 16.578 1.108 1 97.38 96 GLY A N 1
ATOM 737 C CA . GLY A 1 96 ? 7.129 16.234 1.015 1 97.38 96 GLY A CA 1
ATOM 738 C C . GLY A 1 96 ? 6.211 17.312 1.565 1 97.38 96 GLY A C 1
ATOM 739 O O . GLY A 1 96 ? 6.523 18.5 1.491 1 97.38 96 GLY A O 1
ATOM 740 N N . GLY A 1 97 ? 5.027 16.812 1.986 1 97.25 97 GLY A N 1
ATOM 741 C CA . GLY A 1 97 ? 4.066 17.734 2.555 1 97.25 97 GLY A CA 1
ATOM 742 C C . GLY A 1 97 ? 2.709 17.109 2.816 1 97.25 97 GLY A C 1
ATOM 743 O O . GLY A 1 97 ? 2.51 15.922 2.557 1 97.25 97 GLY A O 1
ATOM 744 N N . LEU A 1 98 ? 1.82 17.906 3.504 1 97.62 98 LEU A N 1
ATOM 745 C CA . LEU A 1 98 ? 0.43 17.5 3.693 1 97.62 98 LEU A CA 1
ATOM 746 C C . LEU A 1 98 ? -0.507 18.422 2.91 1 97.62 98 LEU A C 1
ATOM 748 O O . LEU A 1 98 ? -0.295 19.641 2.855 1 97.62 98 LEU A O 1
ATOM 752 N N . LEU A 1 99 ? -1.468 17.797 2.279 1 96.38 99 LEU A N 1
ATOM 753 C CA . LEU A 1 99 ? -2.48 18.562 1.567 1 96.38 99 LEU A CA 1
ATOM 754 C C . LEU A 1 99 ? -3.424 19.266 2.545 1 96.38 99 LEU A C 1
ATOM 756 O O . LEU A 1 99 ? -3.621 18.781 3.666 1 96.38 99 LEU A O 1
ATOM 760 N N . PRO A 1 100 ? -4.062 20.312 2.193 1 94.69 100 PRO A N 1
ATOM 761 C CA . PRO A 1 100 ? -4.785 21.156 3.139 1 94.69 100 PRO A CA 1
ATOM 762 C C . PRO A 1 100 ? -6.09 20.547 3.621 1 94.69 100 PRO A C 1
ATOM 764 O O . PRO A 1 100 ? -6.551 20.844 4.727 1 94.69 100 PRO A O 1
ATOM 767 N N . GLN A 1 101 ? -6.754 19.703 2.846 1 94.75 101 GLN A N 1
ATOM 768 C CA . GLN A 1 101 ? -8.039 19.141 3.229 1 94.75 101 GLN A CA 1
ATOM 769 C C . GLN A 1 101 ? -7.883 18.141 4.367 1 94.75 101 GLN A C 1
ATOM 771 O O . GLN A 1 101 ? -6.973 17.297 4.348 1 94.75 101 GLN A O 1
ATOM 776 N N . GLN A 1 102 ? -8.75 18.328 5.359 1 95.06 102 GLN A N 1
ATOM 777 C CA . GLN A 1 102 ? -8.773 17.422 6.496 1 95.06 102 GLN A CA 1
ATOM 778 C C . GLN A 1 102 ? -10.141 16.766 6.652 1 95.06 102 GLN A C 1
ATOM 780 O O . GLN A 1 102 ? -11.172 17.438 6.508 1 95.06 102 GLN A O 1
ATOM 785 N N . TRP A 1 103 ? -10.07 15.422 6.906 1 93 103 TRP A N 1
ATOM 786 C CA . TRP A 1 103 ? -11.281 14.656 7.188 1 93 103 TRP A CA 1
ATOM 787 C C . TRP A 1 103 ? -11.203 14 8.562 1 93 103 TRP A C 1
ATOM 789 O O . TRP A 1 103 ? -10.172 14.07 9.234 1 93 103 TRP A O 1
ATOM 799 N N . SER A 1 104 ? -12.406 13.523 8.977 1 89.62 104 SER A N 1
ATOM 800 C CA . SER A 1 104 ? -12.445 12.844 10.266 1 89.62 104 SER A CA 1
ATOM 801 C C . SER A 1 104 ? -13.109 11.477 10.156 1 89.62 104 SER A C 1
ATOM 803 O O . SER A 1 104 ? -14 11.281 9.336 1 89.62 104 SER A O 1
ATOM 805 N N . GLY A 1 105 ? -12.531 10.508 10.875 1 81.31 105 GLY A N 1
ATOM 806 C CA . GLY A 1 105 ? -13.188 9.242 11.164 1 81.31 105 GLY A CA 1
ATOM 807 C C . GLY A 1 105 ? -13.461 9.047 12.648 1 81.31 105 GLY A C 1
ATOM 808 O O . GLY A 1 105 ? -13.281 9.961 13.445 1 81.31 105 GLY A O 1
ATOM 809 N N . PRO A 1 106 ? -14.047 7.883 12.938 1 81.75 106 PRO A N 1
ATOM 810 C CA . PRO A 1 106 ? -14.312 7.625 14.352 1 81.75 106 PRO A CA 1
ATOM 811 C C . PRO A 1 106 ? -13.047 7.66 15.211 1 81.75 106 PRO A C 1
ATOM 813 O O . PRO A 1 106 ? -12.273 6.699 15.211 1 81.75 106 PRO A O 1
ATOM 816 N N . GLY A 1 107 ? -12.781 8.766 15.945 1 87.56 107 GLY A N 1
ATOM 817 C CA . GLY A 1 107 ? -11.688 8.867 16.891 1 87.56 107 GLY A CA 1
ATOM 818 C C . GLY A 1 107 ? -10.391 9.352 16.266 1 87.56 107 GLY A C 1
ATOM 819 O O . GLY A 1 107 ? -9.328 9.281 16.875 1 87.56 107 GLY A O 1
ATOM 820 N N . PHE A 1 108 ? -10.461 9.727 14.984 1 92.31 108 PHE A N 1
ATOM 821 C CA . PHE A 1 108 ? -9.219 10.203 14.383 1 92.31 108 PHE A CA 1
ATOM 822 C C . PHE A 1 108 ? -9.5 11.266 13.328 1 92.31 108 PHE A C 1
ATOM 824 O O . PHE A 1 108 ? -10.633 11.391 12.852 1 92.31 108 PHE A O 1
ATOM 831 N N . VAL A 1 109 ? -8.523 12.117 13.078 1 94.44 109 VAL A N 1
ATOM 832 C CA . VAL A 1 109 ? -8.516 13.031 11.938 1 94.44 109 VAL A CA 1
ATOM 833 C C . VAL A 1 109 ? -7.484 12.562 10.914 1 94.44 109 VAL A C 1
ATOM 835 O O . VAL A 1 109 ? -6.539 11.844 11.25 1 94.44 109 VAL A O 1
ATOM 838 N N . VAL A 1 110 ? -7.75 12.969 9.648 1 95.69 110 VAL A N 1
ATOM 839 C CA . VAL A 1 110 ? -6.918 12.43 8.578 1 95.69 110 VAL A CA 1
ATOM 840 C C . VAL A 1 110 ? -6.625 13.516 7.551 1 95.69 110 VAL A C 1
ATOM 842 O O . VAL A 1 110 ? -7.473 14.367 7.277 1 95.69 110 VAL A O 1
ATOM 845 N N . ARG A 1 111 ? -5.445 13.492 6.996 1 97.19 111 ARG A N 1
ATOM 846 C CA . ARG A 1 111 ? -5.043 14.312 5.859 1 97.19 111 ARG A CA 1
ATOM 847 C C . ARG A 1 111 ? -4.242 13.492 4.852 1 97.19 111 ARG A C 1
ATOM 849 O O . ARG A 1 111 ? -3.5 12.586 5.227 1 97.19 111 ARG A O 1
ATOM 856 N N . ASN A 1 112 ? -4.441 13.859 3.592 1 97.06 112 ASN A N 1
ATOM 857 C CA . ASN A 1 112 ? -3.52 13.328 2.59 1 97.06 112 ASN A CA 1
ATOM 858 C C . ASN A 1 112 ? -2.168 14.031 2.643 1 97.06 112 ASN A C 1
ATOM 860 O O . ASN A 1 112 ? -2.096 15.219 2.957 1 97.06 112 ASN A O 1
ATOM 864 N N . ALA A 1 113 ? -1.208 13.32 2.381 1 97.62 113 ALA A N 1
ATOM 865 C CA . ALA A 1 113 ? 0.175 13.789 2.326 1 97.62 113 ALA A CA 1
ATOM 866 C C . ALA A 1 113 ? 0.876 13.281 1.069 1 97.62 113 ALA A C 1
ATOM 868 O O . ALA A 1 113 ? 0.312 12.492 0.312 1 97.62 113 ALA A O 1
ATOM 869 N N . PHE A 1 114 ? 2.025 13.836 0.802 1 97.06 114 PHE A N 1
ATOM 870 C CA . PHE A 1 114 ? 2.842 13.344 -0.298 1 97.06 114 PHE A CA 1
ATOM 871 C C . PHE A 1 114 ? 4.305 13.227 0.12 1 97.06 114 PHE A C 1
ATOM 873 O O . PHE A 1 114 ? 4.793 14.039 0.912 1 97.06 114 PHE A O 1
ATOM 880 N N . ASP A 1 115 ? 4.941 12.188 -0.392 1 97.56 115 ASP A N 1
ATOM 881 C CA . ASP A 1 115 ? 6.359 11.992 -0.107 1 97.56 115 ASP A CA 1
ATOM 882 C C . ASP A 1 115 ? 7.23 12.742 -1.107 1 97.56 115 ASP A C 1
ATOM 884 O O . ASP A 1 115 ? 6.715 13.398 -2.02 1 97.56 115 ASP A O 1
ATOM 888 N N . PRO A 1 116 ? 8.547 12.805 -1.027 1 96.88 116 PRO A N 1
ATOM 889 C CA . PRO A 1 116 ? 9.43 13.648 -1.842 1 96.88 116 PRO A CA 1
ATOM 890 C C . PRO A 1 116 ? 9.344 13.328 -3.332 1 96.88 116 PRO A C 1
ATOM 892 O O . PRO A 1 116 ? 9.844 14.086 -4.164 1 96.88 116 PRO A O 1
ATOM 895 N N . GLU A 1 117 ? 8.789 12.172 -3.699 1 95.44 117 GLU A N 1
ATOM 896 C CA . GLU A 1 117 ? 8.695 11.82 -5.113 1 95.44 117 GLU A CA 1
ATOM 897 C C . GLU A 1 117 ? 7.262 11.945 -5.617 1 95.44 117 GLU A C 1
ATOM 899 O O . GLU A 1 117 ? 6.969 11.586 -6.762 1 95.44 117 GLU A O 1
ATOM 904 N N . GLY A 1 118 ? 6.359 12.336 -4.715 1 95.88 118 GLY A N 1
ATOM 905 C CA . GLY A 1 118 ? 5.012 12.648 -5.164 1 95.88 118 GLY A CA 1
ATOM 906 C C . GLY A 1 118 ? 4.02 11.539 -4.887 1 95.88 118 GLY A C 1
ATOM 907 O O . GLY A 1 118 ? 2.846 11.641 -5.25 1 95.88 118 GLY A O 1
ATOM 908 N N . ASN A 1 119 ? 4.426 10.406 -4.297 1 95.81 119 ASN A N 1
ATOM 909 C CA . ASN A 1 119 ? 3.461 9.398 -3.867 1 95.81 119 ASN A CA 1
ATOM 910 C C . ASN A 1 119 ? 2.498 9.953 -2.818 1 95.81 119 ASN A C 1
ATOM 912 O O . ASN A 1 119 ? 2.926 10.578 -1.848 1 95.81 119 ASN A O 1
ATOM 916 N N . ILE A 1 120 ? 1.248 9.703 -3.025 1 95.69 120 ILE A N 1
ATOM 917 C CA . ILE A 1 120 ? 0.246 10.172 -2.076 1 95.69 120 ILE A CA 1
ATOM 918 C C . ILE A 1 120 ? 0.015 9.117 -0.999 1 95.69 120 ILE A C 1
ATOM 920 O O . ILE A 1 120 ? -0.075 7.926 -1.3 1 95.69 120 ILE A O 1
ATOM 924 N N . LEU A 1 121 ? -0.008 9.578 0.232 1 96.62 121 LEU A N 1
ATOM 925 C CA . LEU A 1 121 ? -0.374 8.75 1.377 1 96.62 121 LEU A CA 1
ATOM 926 C C . LEU A 1 121 ? -1.368 9.477 2.277 1 96.62 121 LEU A C 1
ATOM 928 O O . LEU A 1 121 ? -1.594 10.672 2.119 1 96.62 121 LEU A O 1
ATOM 932 N N . GLN A 1 122 ? -1.95 8.703 3.146 1 96.44 122 GLN A N 1
ATOM 933 C CA . GLN A 1 122 ? -2.844 9.273 4.148 1 96.44 122 GLN A CA 1
ATOM 934 C C . GLN A 1 122 ? -2.234 9.188 5.543 1 96.44 122 GLN A C 1
ATOM 936 O O . GLN A 1 122 ? -1.693 8.148 5.926 1 96.44 122 GLN A O 1
ATOM 941 N N . LEU A 1 123 ? -2.275 10.258 6.234 1 97.25 123 LEU A N 1
ATOM 942 C CA . LEU A 1 123 ? -1.812 10.289 7.617 1 97.25 123 LEU A CA 1
ATOM 943 C C . LEU A 1 123 ? -2.977 10.508 8.578 1 97.25 123 LEU A C 1
ATOM 945 O O . LEU A 1 123 ? -3.838 11.352 8.328 1 97.25 123 LEU A O 1
ATOM 949 N N . ARG A 1 124 ? -2.943 9.742 9.617 1 96.12 124 ARG A N 1
ATOM 950 C CA . ARG A 1 124 ? -4.004 9.805 10.617 1 96.12 124 ARG A CA 1
ATOM 951 C C . ARG A 1 124 ? -3.447 10.188 11.984 1 96.12 124 ARG A C 1
ATOM 953 O O . ARG A 1 124 ? -2.336 9.781 12.344 1 96.12 124 ARG A O 1
ATOM 960 N N . GLU A 1 125 ? -4.238 10.953 12.688 1 95.69 125 GLU A N 1
ATOM 961 C CA . GLU A 1 125 ? -3.965 11.297 14.086 1 95.69 125 GLU A CA 1
ATOM 962 C C . GLU A 1 125 ? -5.129 10.891 14.984 1 95.69 125 GLU A C 1
ATOM 964 O O . GLU A 1 125 ? -6.262 11.32 14.773 1 95.69 125 GLU A O 1
ATOM 969 N N . PHE A 1 126 ? -4.812 10.047 15.953 1 91.38 126 PHE A N 1
ATOM 970 C CA . PHE A 1 126 ? -5.832 9.672 16.922 1 91.38 126 PHE A CA 1
ATOM 971 C C . PHE A 1 126 ? -6.172 10.844 17.844 1 91.38 126 PHE A C 1
ATOM 973 O O . PHE A 1 126 ? -5.277 11.484 18.391 1 91.38 126 PHE A O 1
ATOM 980 N N . ILE A 1 127 ? -7.398 11.211 17.938 1 87.31 127 ILE A N 1
ATOM 981 C CA . ILE A 1 127 ? -7.809 12.344 18.766 1 87.31 127 ILE A CA 1
ATOM 982 C C . ILE A 1 127 ? -8.695 11.852 19.906 1 87.31 127 ILE A C 1
ATOM 984 O O . ILE A 1 127 ? -9.109 12.641 20.766 1 87.31 127 ILE A O 1
ATOM 988 N N . GLY A 1 128 ? -8.82 10.664 20.203 1 76.75 128 GLY A N 1
ATOM 989 C CA . GLY A 1 128 ? -9.641 10.102 21.266 1 76.75 128 GLY A CA 1
ATOM 990 C C . GLY A 1 128 ? -11.125 10.117 20.938 1 76.75 128 GLY A C 1
ATOM 991 O O . GLY A 1 128 ? -11.547 10.75 19.969 1 76.75 128 GLY A O 1
ATOM 992 N N . VAL A 1 129 ? -11.953 8.953 21.359 1 64.44 129 VAL A N 1
ATOM 993 C CA . VAL A 1 129 ? -13.406 8.945 21.219 1 64.44 129 VAL A CA 1
ATOM 994 C C . VAL A 1 129 ? -14.023 9.992 22.141 1 64.44 129 VAL A C 1
ATOM 996 O O . VAL A 1 129 ? -13.68 10.07 23.312 1 64.44 129 VAL A O 1
ATOM 999 N N . PRO A 1 130 ? -14.648 11.039 21.453 1 54.53 130 PRO A N 1
ATOM 1000 C CA . PRO A 1 130 ? -15.273 11.961 22.406 1 54.53 130 PRO A CA 1
ATOM 1001 C C . PRO A 1 130 ? -16.078 11.25 23.484 1 54.53 130 PRO A C 1
ATOM 1003 O O . PRO A 1 130 ? -16.672 10.203 23.219 1 54.53 130 PRO A O 1
ATOM 1006 N N . ASP A 1 131 ? -15.664 11.289 24.703 1 47.66 131 ASP A N 1
ATOM 1007 C CA . ASP A 1 131 ? -16.5 10.875 25.828 1 47.66 131 ASP A CA 1
ATOM 1008 C C . ASP A 1 131 ? -17.938 11.352 25.641 1 47.66 131 ASP A C 1
ATOM 1010 O O . ASP A 1 131 ? -18.172 12.516 25.312 1 47.66 131 ASP A O 1
ATOM 1014 N N . GLY A 1 132 ? -18.766 10.578 24.906 1 44.47 132 GLY A N 1
ATOM 1015 C CA . GLY A 1 132 ? -20.156 10.961 25.078 1 44.47 132 GLY A CA 1
ATOM 1016 C C . GLY A 1 132 ? -20.438 11.617 26.422 1 44.47 132 GLY A C 1
ATOM 1017 O O . GLY A 1 132 ? -20.312 10.984 27.469 1 44.47 132 GLY A O 1
ATOM 1018 N N . ARG A 1 133 ? -20.188 12.961 26.547 1 30.92 133 ARG A N 1
ATOM 1019 C CA . ARG A 1 133 ? -21.062 13.602 27.531 1 30.92 133 ARG A CA 1
ATOM 1020 C C . ARG A 1 133 ? -22.484 13.719 27 1 30.92 133 ARG A C 1
ATOM 1022 O O . ARG A 1 133 ? -22.703 13.836 25.797 1 30.92 133 ARG A O 1
ATOM 1029 N N . MET B 1 1 ? -10.242 -1.376 23.484 1 37.94 1 MET B N 1
ATOM 1030 C CA . MET B 1 1 ? -10.562 -1.523 22.078 1 37.94 1 MET B CA 1
ATOM 1031 C C . MET B 1 1 ? -9.328 -1.281 21.203 1 37.94 1 MET B C 1
ATOM 1033 O O . MET B 1 1 ? -8.469 -0.464 21.562 1 37.94 1 MET B O 1
ATOM 1037 N N . PRO B 1 2 ? -9.016 -2.311 20.516 1 47.25 2 PRO B N 1
ATOM 1038 C CA . PRO B 1 2 ? -7.801 -2.008 19.766 1 47.25 2 PRO B CA 1
ATOM 1039 C C . PRO B 1 2 ? -7.898 -0.694 18.984 1 47.25 2 PRO B C 1
ATOM 1041 O O . PRO B 1 2 ? -8.992 -0.291 18.578 1 47.25 2 PRO B O 1
ATOM 1044 N N . GLY B 1 3 ? -7.18 0.276 19.375 1 53.88 3 GLY B N 1
ATOM 1045 C CA . GLY B 1 3 ? -7.156 1.562 18.703 1 53.88 3 GLY B CA 1
ATOM 1046 C C . GLY B 1 3 ? -7.141 1.438 17.188 1 53.88 3 GLY B C 1
ATOM 1047 O O . GLY B 1 3 ? -7.172 0.329 16.641 1 53.88 3 GLY B O 1
ATOM 1048 N N . PRO B 1 4 ? -7.48 2.469 16.562 1 59.19 4 PRO B N 1
ATOM 1049 C CA . PRO B 1 4 ? -7.457 2.463 15.094 1 59.19 4 PRO B CA 1
ATOM 1050 C C . PRO B 1 4 ? -6.184 1.84 14.531 1 59.19 4 PRO B C 1
ATOM 1052 O O . PRO B 1 4 ? -5.164 1.767 15.219 1 59.19 4 PRO B O 1
ATOM 1055 N N . ALA B 1 5 ? -6.363 1.193 13.414 1 70.75 5 ALA B N 1
ATOM 1056 C CA . ALA B 1 5 ? -5.203 0.597 12.75 1 70.75 5 ALA B CA 1
ATOM 1057 C C . ALA B 1 5 ? -4.078 1.612 12.602 1 70.75 5 ALA B C 1
ATOM 1059 O O . ALA B 1 5 ? -4.324 2.785 12.312 1 70.75 5 ALA B O 1
ATOM 1060 N N . ARG B 1 6 ? -2.939 1.08 12.758 1 82.25 6 ARG B N 1
ATOM 1061 C CA . ARG B 1 6 ? -1.767 1.948 12.773 1 82.25 6 ARG B CA 1
ATOM 1062 C C . ARG B 1 6 ? -1.148 2.051 11.383 1 82.25 6 ARG B C 1
ATOM 1064 O O . ARG B 1 6 ? -0.389 2.98 11.102 1 82.25 6 ARG B O 1
ATOM 1071 N N . ALA B 1 7 ? -1.462 1.123 10.555 1 91 7 ALA B N 1
ATOM 1072 C CA . ALA B 1 7 ? -0.998 1.153 9.172 1 91 7 ALA B CA 1
ATOM 1073 C C . ALA B 1 7 ? -1.865 0.268 8.281 1 91 7 ALA B C 1
ATOM 1075 O O . ALA B 1 7 ? -2.492 -0.68 8.758 1 91 7 ALA B O 1
ATOM 1076 N N . GLY B 1 8 ? -1.959 0.599 7.023 1 95.88 8 GLY B N 1
ATOM 1077 C CA . GLY B 1 8 ? -2.684 -0.188 6.039 1 95.88 8 GLY B CA 1
ATOM 1078 C C . GLY B 1 8 ? -2.709 0.454 4.664 1 95.88 8 GLY B C 1
ATOM 1079 O O . GLY B 1 8 ? -1.816 1.233 4.32 1 95.88 8 GLY B O 1
ATOM 1080 N N . ALA B 1 9 ? -3.65 -0.02 3.881 1 97.12 9 ALA B N 1
ATOM 1081 C CA . ALA B 1 9 ? -3.764 0.498 2.52 1 97.12 9 ALA B CA 1
ATOM 1082 C C . ALA B 1 9 ? -5.227 0.716 2.139 1 97.12 9 ALA B C 1
ATOM 1084 O O . ALA B 1 9 ? -6.105 -0.037 2.564 1 97.12 9 ALA B O 1
ATOM 1085 N N . LEU B 1 10 ? -5.398 1.765 1.449 1 96.19 10 LEU B N 1
ATOM 1086 C CA . LEU B 1 10 ? -6.656 2.035 0.759 1 96.19 10 LEU B CA 1
ATOM 1087 C C . LEU B 1 10 ? -6.551 1.688 -0.722 1 96.19 10 LEU B C 1
ATOM 1089 O O . LEU B 1 10 ? -5.566 2.039 -1.377 1 96.19 10 LEU B O 1
ATOM 1093 N N . ILE B 1 11 ? -7.492 0.88 -1.238 1 96.62 11 ILE B N 1
ATOM 1094 C CA . ILE B 1 11 ? -7.602 0.574 -2.66 1 96.62 11 ILE B CA 1
ATOM 1095 C C . ILE B 1 11 ? -8.914 1.129 -3.209 1 96.62 11 ILE B C 1
ATOM 1097 O O . ILE B 1 11 ? -9.992 0.746 -2.756 1 96.62 11 ILE B O 1
ATOM 1101 N N . TYR B 1 12 ? -8.805 2.068 -4.145 1 94.94 12 TYR B N 1
ATOM 1102 C CA . TYR B 1 12 ? -10 2.52 -4.852 1 94.94 12 TYR B CA 1
ATOM 1103 C C . TYR B 1 12 ? -10.484 1.459 -5.836 1 94.94 12 TYR B C 1
ATOM 1105 O O . TYR B 1 12 ? -9.695 0.93 -6.625 1 94.94 12 TYR B O 1
ATOM 1113 N N . ALA B 1 13 ? -11.734 1.168 -5.789 1 95.44 13 ALA B N 1
ATOM 1114 C CA . ALA B 1 13 ? -12.273 0.049 -6.555 1 95.44 13 ALA B CA 1
ATOM 1115 C C . ALA B 1 13 ? -13.547 0.458 -7.297 1 95.44 13 ALA B C 1
ATOM 1117 O O . ALA B 1 13 ? -14.375 1.2 -6.762 1 95.44 13 ALA B O 1
ATOM 1118 N N . ARG B 1 14 ? -13.68 -0.003 -8.492 1 93.5 14 ARG B N 1
ATOM 1119 C CA . ARG B 1 14 ? -14.953 0.091 -9.188 1 93.5 14 ARG B CA 1
ATOM 1120 C C . ARG B 1 14 ? -16.016 -0.751 -8.5 1 93.5 14 ARG B C 1
ATOM 1122 O O . ARG B 1 14 ? -17.172 -0.325 -8.367 1 93.5 14 ARG B O 1
ATOM 1129 N N . ASP B 1 15 ? -15.695 -1.892 -8.039 1 93.69 15 ASP B N 1
ATOM 1130 C CA . ASP B 1 15 ? -16.547 -2.809 -7.301 1 93.69 15 ASP B CA 1
ATOM 1131 C C . ASP B 1 15 ? -15.898 -3.244 -5.992 1 93.69 15 ASP B C 1
ATOM 1133 O O . ASP B 1 15 ? -15.234 -4.285 -5.941 1 93.69 15 ASP B O 1
ATOM 1137 N N . PRO B 1 16 ? -16.125 -2.479 -4.906 1 97.06 16 PRO B N 1
ATOM 1138 C CA . PRO B 1 16 ? -15.5 -2.814 -3.625 1 97.06 16 PRO B CA 1
ATOM 1139 C C . PRO B 1 16 ? -15.844 -4.223 -3.152 1 97.06 16 PRO B C 1
ATOM 1141 O O . PRO B 1 16 ? -15.008 -4.891 -2.527 1 97.06 16 PRO B O 1
ATOM 1144 N N . GLY B 1 17 ? -17.016 -4.629 -3.43 1 97.25 17 GLY B N 1
ATOM 1145 C CA . GLY B 1 17 ? -17.406 -5.969 -3.029 1 97.25 17 GLY B CA 1
ATOM 1146 C C . GLY B 1 17 ? -16.578 -7.059 -3.68 1 97.25 17 GLY B C 1
ATOM 1147 O O . GLY B 1 17 ? -16.172 -8.023 -3.021 1 97.25 17 GLY B O 1
ATOM 1148 N N . LEU B 1 18 ? -16.344 -6.898 -4.949 1 96.06 18 LEU B N 1
ATOM 1149 C CA . LEU B 1 18 ? -15.539 -7.859 -5.699 1 96.06 18 LEU B CA 1
ATOM 1150 C C . LEU B 1 18 ? -14.109 -7.914 -5.156 1 96.06 18 LEU B C 1
ATOM 1152 O O . LEU B 1 18 ? -13.57 -9 -4.93 1 96.06 18 LEU B O 1
ATOM 1156 N N . LEU B 1 19 ? -13.508 -6.785 -4.949 1 97.5 19 LEU B N 1
ATOM 1157 C CA . LEU B 1 19 ? -12.148 -6.75 -4.422 1 97.5 19 LEU B CA 1
ATOM 1158 C C . LEU B 1 19 ? -12.109 -7.27 -2.99 1 97.5 19 LEU B C 1
ATOM 1160 O O . LEU B 1 19 ? -11.164 -7.961 -2.604 1 97.5 19 LEU B O 1
ATOM 1164 N N . SER B 1 20 ? -13.117 -6.918 -2.246 1 98.12 20 SER B N 1
ATOM 1165 C CA . SER B 1 20 ? -13.203 -7.438 -0.886 1 98.12 20 SER B CA 1
ATOM 1166 C C . SER B 1 20 ? -13.188 -8.961 -0.874 1 98.12 20 SER B C 1
ATOM 1168 O O . SER B 1 20 ? -12.414 -9.578 -0.139 1 98.12 20 SER B O 1
ATOM 1170 N N . HIS B 1 21 ? -14 -9.539 -1.653 1 97.88 21 HIS B N 1
ATOM 1171 C CA . HIS B 1 21 ? -14.094 -10.992 -1.724 1 97.88 21 HIS B CA 1
ATOM 1172 C C . HIS B 1 21 ? -12.766 -11.609 -2.146 1 97.88 21 HIS B C 1
ATOM 1174 O O . HIS B 1 21 ? -12.328 -12.602 -1.567 1 97.88 21 HIS B O 1
ATOM 1180 N N . PHE B 1 22 ? -12.125 -11 -3.105 1 98.12 22 PHE B N 1
ATOM 1181 C CA . PHE B 1 22 ? -10.836 -11.469 -3.596 1 98.12 22 PHE B CA 1
ATOM 1182 C C . PHE B 1 22 ? -9.805 -11.477 -2.475 1 98.12 22 PHE B C 1
ATOM 1184 O O . PHE B 1 22 ? -9.195 -12.516 -2.189 1 98.12 22 PHE B O 1
ATOM 1191 N N . TYR B 1 23 ? -9.586 -10.352 -1.827 1 98.12 23 TYR B N 1
ATOM 1192 C CA . TYR B 1 23 ? -8.547 -10.219 -0.813 1 98.12 23 TYR B CA 1
ATOM 1193 C C . TYR B 1 23 ? -8.898 -11.023 0.434 1 98.12 23 TYR B C 1
ATOM 1195 O O . TYR B 1 23 ? -8.008 -11.57 1.097 1 98.12 23 TYR B O 1
ATOM 1203 N N . ARG B 1 24 ? -10.188 -11.156 0.775 1 97.56 24 ARG B N 1
ATOM 1204 C CA . ARG B 1 24 ? -10.578 -11.977 1.919 1 97.56 24 ARG B CA 1
ATOM 1205 C C . ARG B 1 24 ? -10.242 -13.445 1.682 1 97.56 24 ARG B C 1
ATOM 1207 O O . ARG B 1 24 ? -9.773 -14.133 2.588 1 97.56 24 ARG B O 1
ATOM 1214 N N . THR B 1 25 ? -10.508 -13.883 0.511 1 96.31 25 THR B N 1
ATOM 1215 C CA . THR B 1 25 ? -10.266 -15.273 0.159 1 96.31 25 THR B CA 1
ATOM 1216 C C . THR B 1 25 ? -8.773 -15.594 0.204 1 96.31 25 THR B C 1
ATOM 1218 O O . THR B 1 25 ? -8.367 -16.609 0.781 1 96.31 25 THR B O 1
ATOM 1221 N N . LEU B 1 26 ? -7.953 -14.758 -0.323 1 96 26 LEU B N 1
ATOM 1222 C CA . LEU B 1 26 ? -6.527 -15.047 -0.436 1 96 26 LEU B CA 1
ATOM 1223 C C . LEU B 1 26 ? -5.82 -14.82 0.896 1 96 26 LEU B C 1
ATOM 1225 O O . LEU B 1 26 ? -4.824 -15.477 1.196 1 96 26 LEU B O 1
ATOM 1229 N N . LEU B 1 27 ? -6.293 -13.836 1.668 1 95.44 27 LEU B N 1
ATOM 1230 C CA . LEU B 1 27 ? -5.484 -13.336 2.773 1 95.44 27 LEU B CA 1
ATOM 1231 C C . LEU B 1 27 ? -6.176 -13.578 4.109 1 95.44 27 LEU B C 1
ATOM 1233 O O . LEU B 1 27 ? -5.738 -13.07 5.145 1 95.44 27 LEU B O 1
ATOM 1237 N N . GLN B 1 28 ? -7.289 -14.281 4.105 1 93.88 28 GLN B N 1
ATOM 1238 C CA . GLN B 1 28 ? -8.016 -14.617 5.324 1 93.88 28 GLN B CA 1
ATOM 1239 C C . GLN B 1 28 ? -8.344 -13.367 6.137 1 93.88 28 GLN B C 1
ATOM 1241 O O . GLN B 1 28 ? -8.055 -13.305 7.336 1 93.88 28 GLN B O 1
ATOM 1246 N N . MET B 1 29 ? -8.891 -12.43 5.52 1 95.75 29 MET B N 1
ATOM 1247 C CA . MET B 1 29 ? -9.266 -11.172 6.168 1 95.75 29 MET B CA 1
ATOM 1248 C C . MET B 1 29 ? -10.703 -11.227 6.672 1 95.75 29 MET B C 1
ATOM 1250 O O . MET B 1 29 ? -11.539 -11.93 6.102 1 95.75 29 MET B O 1
ATOM 1254 N N . GLU B 1 30 ? -10.945 -10.492 7.762 1 96.38 30 GLU B N 1
ATOM 1255 C CA . GLU B 1 30 ? -12.297 -10.32 8.289 1 96.38 30 GLU B CA 1
ATOM 1256 C C . GLU B 1 30 ? -12.805 -8.898 8.047 1 96.38 30 GLU B C 1
ATOM 1258 O O . GLU B 1 30 ? -12.047 -7.934 8.172 1 96.38 30 GLU B O 1
ATOM 1263 N N . ILE B 1 31 ? -14.094 -8.758 7.77 1 96.75 31 ILE B N 1
ATOM 1264 C CA . ILE B 1 31 ? -14.703 -7.441 7.598 1 96.75 31 ILE B CA 1
ATOM 1265 C C . ILE B 1 31 ? -14.961 -6.809 8.961 1 96.75 31 ILE B C 1
ATOM 1267 O O . ILE B 1 31 ? -15.539 -7.441 9.844 1 96.75 31 ILE B O 1
ATOM 1271 N N . ARG B 1 32 ? -14.484 -5.602 9.125 1 94.44 32 ARG B N 1
ATOM 1272 C CA . ARG B 1 32 ? -14.711 -4.852 10.352 1 94.44 32 ARG B CA 1
ATOM 1273 C C . ARG B 1 32 ? -15.898 -3.91 10.219 1 94.44 32 ARG B C 1
ATOM 1275 O O . ARG B 1 32 ? -16.641 -3.686 11.18 1 94.44 32 ARG B O 1
ATOM 1282 N N . SER B 1 33 ? -16.047 -3.322 9.07 1 94.5 33 SER B N 1
ATOM 1283 C CA . SER B 1 33 ? -17.156 -2.428 8.742 1 94.5 33 SER B CA 1
ATOM 1284 C C . SER B 1 33 ? -17.422 -2.408 7.242 1 94.5 33 SER B C 1
ATOM 1286 O O . SER B 1 33 ? -16.5 -2.602 6.441 1 94.5 33 SER B O 1
ATOM 1288 N N . GLN B 1 34 ? -18.703 -2.223 6.867 1 95.5 34 GLN B N 1
ATOM 1289 C CA . GLN B 1 34 ? -19.078 -2.232 5.457 1 95.5 34 GLN B CA 1
ATOM 1290 C C . GLN B 1 34 ? -20.219 -1.248 5.191 1 95.5 34 GLN B C 1
ATOM 1292 O O . GLN B 1 34 ? -21.203 -1.222 5.922 1 95.5 34 GLN B O 1
ATOM 1297 N N . SER B 1 35 ? -19.984 -0.396 4.312 1 94.31 35 SER B N 1
ATOM 1298 C CA . SER B 1 35 ? -21 0.452 3.699 1 94.31 35 SER B CA 1
ATOM 1299 C C . SER B 1 35 ? -21 0.309 2.182 1 94.31 35 SER B C 1
ATOM 1301 O O . SER B 1 35 ? -20.281 -0.523 1.632 1 94.31 35 SER B O 1
ATOM 1303 N N . ASP B 1 36 ? -21.875 1.028 1.585 1 89.75 36 ASP B N 1
ATOM 1304 C CA . ASP B 1 36 ? -21.938 0.97 0.128 1 89.75 36 ASP B CA 1
ATOM 1305 C C . ASP B 1 36 ? -20.656 1.52 -0.498 1 89.75 36 ASP B C 1
ATOM 1307 O O . ASP B 1 36 ? -20.266 1.096 -1.586 1 89.75 36 ASP B O 1
ATOM 1311 N N . GLU B 1 37 ? -19.953 2.34 0.239 1 93 37 GLU B N 1
ATOM 1312 C CA . GLU B 1 37 ? -18.828 3.074 -0.358 1 93 37 GLU B CA 1
ATOM 1313 C C . GLU B 1 37 ? -17.5 2.574 0.171 1 93 37 GLU B C 1
ATOM 1315 O O . GLU B 1 37 ? -16.453 2.846 -0.42 1 93 37 GLU B O 1
ATOM 1320 N N . LEU B 1 38 ? -17.594 1.855 1.28 1 95.5 38 LEU B N 1
ATOM 1321 C CA . LEU B 1 38 ? -16.344 1.525 1.949 1 95.5 38 LEU B CA 1
ATOM 1322 C C . LEU B 1 38 ? -16.453 0.2 2.693 1 95.5 38 LEU B C 1
ATOM 1324 O O . LEU B 1 38 ? -17.375 0.003 3.482 1 95.5 38 LEU B O 1
ATOM 1328 N N . ILE B 1 39 ? -15.547 -0.683 2.412 1 97.56 39 ILE B N 1
ATOM 1329 C CA . ILE B 1 39 ? -15.391 -1.922 3.168 1 97.56 39 ILE B CA 1
ATOM 1330 C C . ILE B 1 39 ? -14.047 -1.92 3.891 1 97.56 39 ILE B C 1
ATOM 1332 O O . ILE B 1 39 ? -13 -1.759 3.262 1 97.56 39 ILE B O 1
ATOM 1336 N N . VAL B 1 40 ? -14.102 -1.993 5.152 1 95.69 40 VAL B N 1
ATOM 1337 C CA . VAL B 1 40 ? -12.898 -2.1 5.965 1 95.69 40 VAL B CA 1
ATOM 1338 C C . VAL B 1 40 ? -12.688 -3.553 6.391 1 95.69 40 VAL B C 1
ATOM 1340 O O . VAL B 1 40 ? -13.562 -4.16 7.008 1 95.69 40 VAL B O 1
ATOM 1343 N N . GLN B 1 41 ? -11.594 -4.105 6.059 1 96.81 41 GLN B N 1
ATOM 1344 C CA . GLN B 1 41 ? -11.266 -5.48 6.418 1 96.81 41 GLN B CA 1
ATOM 1345 C C . GLN B 1 41 ? -9.812 -5.605 6.871 1 96.81 41 GLN B C 1
ATOM 1347 O O . GLN B 1 41 ? -8.984 -4.758 6.543 1 96.81 41 GLN B O 1
ATOM 1352 N N . GLU B 1 42 ? -9.609 -6.574 7.68 1 94.62 42 GLU B N 1
ATOM 1353 C CA . GLU B 1 42 ? -8.258 -6.703 8.203 1 94.62 42 GLU B CA 1
ATOM 1354 C C . GLU B 1 42 ? -7.953 -8.141 8.602 1 94.62 42 GLU B C 1
ATOM 1356 O O . GLU B 1 42 ? -8.859 -8.969 8.695 1 94.62 42 GLU B O 1
ATOM 1361 N N . ASN B 1 43 ? -6.703 -8.484 8.641 1 91.5 43 ASN B N 1
ATOM 1362 C CA . ASN B 1 43 ? -6.164 -9.641 9.352 1 91.5 43 ASN B CA 1
ATOM 1363 C C . ASN B 1 43 ? -5.117 -9.234 10.383 1 91.5 43 ASN B C 1
ATOM 1365 O O . ASN B 1 43 ? -5.051 -8.07 10.773 1 91.5 43 ASN B O 1
ATOM 1369 N N . ALA B 1 44 ? -4.422 -10.172 10.945 1 86 44 ALA B N 1
ATOM 1370 C CA . ALA B 1 44 ? -3.475 -9.875 12.023 1 86 44 ALA B CA 1
ATOM 1371 C C . ALA B 1 44 ? -2.338 -8.992 11.523 1 86 44 ALA B C 1
ATOM 1373 O O . ALA B 1 44 ? -1.658 -8.336 12.312 1 86 44 ALA B O 1
ATOM 1374 N N . ASP B 1 45 ? -2.188 -8.875 10.211 1 86.69 45 ASP B N 1
ATOM 1375 C CA . ASP B 1 45 ? -0.973 -8.289 9.648 1 86.69 45 ASP B CA 1
ATOM 1376 C C . ASP B 1 45 ? -1.244 -6.898 9.086 1 86.69 45 ASP B C 1
ATOM 1378 O O . ASP B 1 45 ? -0.356 -6.047 9.07 1 86.69 45 ASP B O 1
ATOM 1382 N N . ILE B 1 46 ? -2.473 -6.633 8.539 1 90.88 46 ILE B N 1
ATOM 1383 C CA . ILE B 1 46 ? -2.701 -5.375 7.84 1 90.88 46 ILE B CA 1
ATOM 1384 C C . ILE B 1 46 ? -4.199 -5.098 7.75 1 90.88 46 ILE B C 1
ATOM 1386 O O . ILE B 1 46 ? -5.008 -6.027 7.754 1 90.88 46 ILE B O 1
ATOM 1390 N N . GLN B 1 47 ? -4.5 -3.828 7.699 1 94.5 47 GLN B N 1
ATOM 1391 C CA . GLN B 1 47 ? -5.859 -3.396 7.391 1 94.5 47 GLN B CA 1
ATOM 1392 C C . GLN B 1 47 ? -5.965 -2.893 5.953 1 94.5 47 GLN B C 1
ATOM 1394 O O . GLN B 1 47 ? -5.078 -2.182 5.477 1 94.5 47 GLN B O 1
ATOM 1399 N N . LEU B 1 48 ? -6.988 -3.336 5.25 1 96.81 48 LEU B N 1
ATOM 1400 C CA . LEU B 1 48 ? -7.281 -2.902 3.889 1 96.81 48 LEU B CA 1
ATOM 1401 C C . LEU B 1 48 ? -8.633 -2.193 3.822 1 96.81 48 LEU B C 1
ATOM 1403 O O . LEU B 1 48 ? -9.633 -2.705 4.328 1 96.81 48 LEU B O 1
ATOM 1407 N N . LEU B 1 49 ? -8.609 -0.978 3.307 1 96.56 49 LEU B N 1
ATOM 1408 C CA . LEU B 1 49 ? -9.828 -0.238 3.01 1 96.56 49 LEU B CA 1
ATOM 1409 C C . LEU B 1 49 ? -10.141 -0.277 1.517 1 96.56 49 LEU B C 1
ATOM 1411 O O . LEU B 1 49 ? -9.352 0.204 0.702 1 96.56 49 LEU B O 1
ATOM 1415 N N . LEU B 1 50 ? -11.211 -0.921 1.146 1 97.75 50 LEU B N 1
ATOM 1416 C CA . LEU B 1 50 ? -11.695 -0.917 -0.231 1 97.75 50 LEU B CA 1
ATOM 1417 C C . LEU B 1 50 ? -12.742 0.17 -0.436 1 97.75 50 LEU B C 1
ATOM 1419 O O . LEU B 1 50 ? -13.867 0.052 0.054 1 97.75 50 LEU B O 1
ATOM 1423 N N . HIS B 1 51 ? -12.391 1.212 -1.124 1 96.25 51 HIS B N 1
ATOM 1424 C CA . HIS B 1 51 ? -13.219 2.396 -1.304 1 96.25 51 HIS B CA 1
ATOM 1425 C C . HIS B 1 51 ? -13.766 2.479 -2.727 1 96.25 51 HIS B C 1
ATOM 1427 O O . HIS B 1 51 ? -13 2.406 -3.691 1 96.25 51 HIS B O 1
ATOM 1433 N N . ALA B 1 52 ? -15.039 2.676 -2.785 1 95.5 52 ALA B N 1
ATOM 1434 C CA . ALA B 1 52 ? -15.609 2.906 -4.109 1 95.5 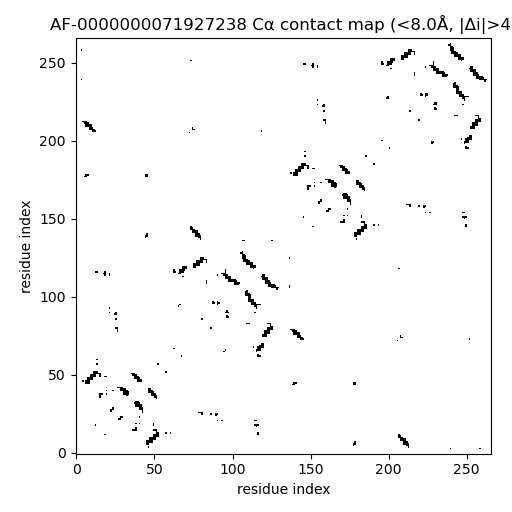52 ALA B CA 1
ATOM 1435 C C . ALA B 1 52 ? -15.008 4.141 -4.766 1 95.5 52 ALA B C 1
ATOM 1437 O O . ALA B 1 52 ? -14.797 5.164 -4.105 1 95.5 52 ALA B O 1
ATOM 1438 N N . ILE B 1 53 ? -14.656 4.004 -6.055 1 91.81 53 ILE B N 1
ATOM 1439 C CA . ILE B 1 53 ? -14.234 5.18 -6.809 1 91.81 53 ILE B CA 1
ATOM 1440 C C . ILE B 1 53 ? -15.367 6.211 -6.832 1 91.81 53 ILE B C 1
ATOM 1442 O O . ILE B 1 53 ? -16.516 5.875 -7.121 1 91.81 53 ILE B O 1
ATOM 1446 N N . PRO B 1 54 ? -14.969 7.465 -6.492 1 85.31 54 PRO B N 1
ATOM 1447 C CA . PRO B 1 54 ? -16.031 8.477 -6.547 1 85.31 54 PRO B CA 1
ATOM 1448 C C . PRO B 1 54 ? -16.719 8.539 -7.914 1 85.31 54 PRO B C 1
ATOM 1450 O O . PRO B 1 54 ? -16.062 8.359 -8.945 1 85.31 54 PRO B O 1
ATOM 1453 N N . ALA B 1 55 ? -17.969 8.844 -7.926 1 81.75 55 ALA B N 1
ATOM 1454 C CA . ALA B 1 55 ? -18.875 8.727 -9.062 1 81.75 55 ALA B CA 1
ATOM 1455 C C . ALA B 1 55 ? -18.328 9.477 -10.281 1 81.75 55 ALA B C 1
ATOM 1457 O O . ALA B 1 55 ? -18.297 8.93 -11.383 1 81.75 55 ALA B O 1
ATOM 1458 N N . PRO B 1 56 ? -17.828 10.727 -10.109 1 81.44 56 PRO B N 1
ATOM 1459 C CA . PRO B 1 56 ? -17.344 11.438 -11.297 1 81.44 56 PRO B CA 1
ATOM 1460 C C . PRO B 1 56 ? -16.156 10.734 -11.961 1 81.44 56 PRO B C 1
ATOM 1462 O O . PRO B 1 56 ? -15.961 10.867 -13.172 1 81.44 56 PRO B O 1
ATOM 1465 N N . TYR B 1 57 ? -15.438 9.938 -11.203 1 81.5 57 TYR B N 1
ATOM 1466 C CA . TYR B 1 57 ? -14.258 9.273 -11.734 1 81.5 57 TYR B CA 1
ATOM 1467 C C . TYR B 1 57 ? -14.57 7.84 -12.148 1 81.5 57 TYR B C 1
ATOM 1469 O O . TYR B 1 57 ? -13.875 7.262 -12.992 1 81.5 57 TYR B O 1
ATOM 1477 N N . ALA B 1 58 ? -15.586 7.285 -11.562 1 81.69 58 ALA B N 1
ATOM 1478 C CA . ALA B 1 58 ? -15.93 5.883 -11.789 1 81.69 58 ALA B CA 1
ATOM 1479 C C . ALA B 1 58 ? -16.281 5.629 -13.25 1 81.69 58 ALA B C 1
ATOM 1481 O O . ALA B 1 58 ? -15.984 4.559 -13.789 1 81.69 58 ALA B O 1
ATOM 1482 N N . GLU B 1 59 ? -16.812 6.645 -13.812 1 80.81 59 GLU B N 1
ATOM 1483 C CA . GLU B 1 59 ? -17.234 6.508 -15.203 1 80.81 59 GLU B CA 1
ATOM 1484 C C . GLU B 1 59 ? -16.031 6.402 -16.141 1 80.81 59 GLU B C 1
ATOM 1486 O O . GLU B 1 59 ? -16.156 5.887 -17.25 1 80.81 59 GLU B O 1
ATOM 1491 N N . GLN B 1 60 ? -14.938 6.863 -15.617 1 81.44 60 GLN B N 1
ATOM 1492 C CA . GLN B 1 60 ? -13.742 6.891 -16.453 1 81.44 60 GLN B CA 1
ATOM 1493 C C . GLN B 1 60 ? -12.922 5.609 -16.281 1 81.44 60 GLN B C 1
ATOM 1495 O O . GLN B 1 60 ? -11.969 5.375 -17.031 1 81.44 60 GLN B O 1
ATOM 1500 N N . VAL B 1 61 ? -13.328 4.828 -15.398 1 84.69 61 VAL B N 1
ATOM 1501 C CA . VAL B 1 61 ? -12.57 3.615 -15.117 1 84.69 61 VAL B CA 1
ATOM 1502 C C . VAL B 1 61 ? -13.258 2.414 -15.758 1 84.69 61 VAL B C 1
ATOM 1504 O O . VAL B 1 61 ? -14.406 2.094 -15.43 1 84.69 61 VAL B O 1
ATOM 1507 N N . VAL B 1 62 ? -12.57 1.78 -16.688 1 85.56 62 VAL B N 1
ATOM 1508 C CA . VAL B 1 62 ? -13.078 0.593 -17.359 1 85.56 62 VAL B CA 1
ATOM 1509 C C . VAL B 1 62 ? -12.266 -0.629 -16.953 1 85.56 62 VAL B C 1
ATOM 1511 O O . VAL B 1 62 ? -11.031 -0.615 -17.016 1 85.56 62 VAL B O 1
ATOM 1514 N N . ILE B 1 63 ? -12.945 -1.608 -16.5 1 89.31 63 ILE B N 1
ATOM 1515 C CA . ILE B 1 63 ? -12.312 -2.879 -16.156 1 89.31 63 ILE B CA 1
ATOM 1516 C C . ILE B 1 63 ? -12.594 -3.902 -17.266 1 89.31 63 ILE B C 1
ATOM 1518 O O . ILE B 1 63 ? -13.742 -4.277 -17.484 1 89.31 63 ILE B O 1
ATOM 1522 N N . THR B 1 64 ? -11.578 -4.359 -17.875 1 87.75 64 THR B N 1
ATOM 1523 C CA . THR B 1 64 ? -11.703 -5.359 -18.938 1 87.75 64 THR B CA 1
ATOM 1524 C C . THR B 1 64 ? -11.641 -6.77 -18.359 1 87.75 64 THR B C 1
ATOM 1526 O O . THR B 1 64 ? -11.336 -6.949 -17.172 1 87.75 64 THR B O 1
ATOM 1529 N N . THR B 1 65 ? -12.031 -7.711 -19.219 1 84.81 65 THR B N 1
ATOM 1530 C CA . THR B 1 65 ? -11.875 -9.125 -18.906 1 84.81 65 THR B CA 1
ATOM 1531 C C . THR B 1 65 ? -11.016 -9.82 -19.953 1 84.81 65 THR B C 1
ATOM 1533 O O . THR B 1 65 ? -11.406 -9.922 -21.109 1 84.81 65 THR B O 1
ATOM 1536 N N . PRO B 1 66 ? -9.805 -10.305 -19.625 1 88.06 66 PRO B N 1
ATOM 1537 C CA . PRO B 1 66 ? -9.172 -10.102 -18.328 1 88.06 66 PRO B CA 1
ATOM 1538 C C . PRO B 1 66 ? -8.836 -8.633 -18.062 1 88.06 66 PRO B C 1
ATOM 1540 O O . PRO B 1 66 ? -8.844 -7.816 -18.984 1 88.06 66 PRO B O 1
ATOM 1543 N N . PRO B 1 67 ? -8.648 -8.367 -16.75 1 91.31 67 PRO B N 1
ATOM 1544 C CA . PRO B 1 67 ? -8.375 -6.957 -16.453 1 91.31 67 PRO B CA 1
ATOM 1545 C C . PRO B 1 67 ? -7.039 -6.484 -17.031 1 91.31 67 PRO B C 1
ATOM 1547 O O . PRO B 1 67 ? -6.082 -7.254 -17.078 1 91.31 67 PRO B O 1
ATOM 1550 N N . GLN B 1 68 ? -7.078 -5.254 -17.391 1 90.25 68 GLN B N 1
ATOM 1551 C CA . GLN B 1 68 ? -5.801 -4.633 -17.734 1 90.25 68 GLN B CA 1
ATOM 1552 C C . GLN B 1 68 ? -4.922 -4.465 -16.5 1 90.25 68 GLN B C 1
ATOM 1554 O O . GLN B 1 68 ? -5.371 -3.943 -15.477 1 90.25 68 GLN B O 1
ATOM 1559 N N . LEU B 1 69 ? -3.688 -4.938 -16.641 1 91.69 69 LEU B N 1
ATOM 1560 C CA . LEU B 1 69 ? -2.781 -4.891 -15.492 1 91.69 69 LEU B CA 1
ATOM 1561 C C . LEU B 1 69 ? -2.258 -3.475 -15.273 1 91.69 69 LEU B C 1
ATOM 1563 O O . LEU B 1 69 ? -1.806 -2.82 -16.219 1 91.69 69 LEU B O 1
ATOM 1567 N N . ARG B 1 70 ? -2.361 -3.012 -14.023 1 87.62 70 ARG B N 1
ATOM 1568 C CA . ARG B 1 70 ? -1.861 -1.694 -13.641 1 87.62 70 ARG B CA 1
ATOM 1569 C C . ARG B 1 70 ? -0.4 -1.767 -13.211 1 87.62 70 ARG B C 1
ATOM 1571 O O . ARG B 1 70 ? -0.097 -1.725 -12.016 1 87.62 70 ARG B O 1
ATOM 1578 N N . GLU B 1 71 ? 0.472 -1.707 -14.164 1 80.81 71 GLU B N 1
ATOM 1579 C CA . GLU B 1 71 ? 1.885 -2 -13.945 1 80.81 71 GLU B CA 1
ATOM 1580 C C . GLU B 1 71 ? 2.666 -0.733 -13.609 1 80.81 71 GLU B C 1
ATOM 1582 O O . GLU B 1 71 ? 3.807 -0.805 -13.148 1 80.81 71 GLU B O 1
ATOM 1587 N N . GLN B 1 72 ? 2.068 0.396 -13.789 1 75.69 72 GLN B N 1
ATOM 1588 C CA . GLN B 1 72 ? 2.83 1.639 -13.711 1 75.69 72 GLN B CA 1
ATOM 1589 C C . GLN B 1 72 ? 2.719 2.264 -12.32 1 75.69 72 GLN B C 1
ATOM 1591 O O . GLN B 1 72 ? 3.289 3.326 -12.07 1 75.69 72 GLN B O 1
ATOM 1596 N N . GLY B 1 73 ? 2.189 1.641 -11.469 1 82.44 73 GLY B N 1
ATOM 1597 C CA . GLY B 1 73 ? 2.076 2.221 -10.141 1 82.44 73 GLY B CA 1
ATOM 1598 C C . GLY B 1 73 ? 3.354 2.113 -9.328 1 82.44 73 GLY B C 1
ATOM 1599 O O . GLY B 1 73 ? 4.09 1.134 -9.453 1 82.44 73 GLY B O 1
ATOM 1600 N N . ALA B 1 74 ? 3.611 3.146 -8.5 1 89.38 74 ALA B N 1
ATOM 1601 C CA . ALA B 1 74 ? 4.82 3.195 -7.68 1 89.38 74 ALA B CA 1
ATOM 1602 C C . ALA B 1 74 ? 4.688 2.299 -6.453 1 89.38 74 ALA B C 1
ATOM 1604 O O . ALA B 1 74 ? 5.688 1.914 -5.844 1 89.38 74 ALA B O 1
ATOM 1605 N N . ILE B 1 75 ? 3.467 2.018 -6.062 1 94.06 75 ILE B N 1
ATOM 1606 C CA . ILE B 1 75 ? 3.23 1.287 -4.82 1 94.06 75 ILE B CA 1
ATOM 1607 C C . ILE B 1 75 ? 2.631 -0.082 -5.133 1 94.06 75 ILE B C 1
ATOM 1609 O O . ILE B 1 75 ? 1.693 -0.19 -5.926 1 94.06 75 ILE B O 1
ATOM 1613 N N . LYS B 1 76 ? 3.215 -1.104 -4.582 1 95.19 76 LYS B N 1
ATOM 1614 C CA . LYS B 1 76 ? 2.762 -2.486 -4.703 1 95.19 76 LYS B CA 1
ATOM 1615 C C . LYS B 1 76 ? 2.67 -3.158 -3.338 1 95.19 76 LYS B C 1
ATOM 1617 O O . LYS B 1 76 ? 3.65 -3.193 -2.59 1 95.19 76 LYS B O 1
ATOM 1622 N N . LEU B 1 77 ? 1.5 -3.66 -3.029 1 97 77 LEU B N 1
ATOM 1623 C CA . LEU B 1 77 ? 1.353 -4.398 -1.779 1 97 77 LEU B CA 1
ATOM 1624 C C . LEU B 1 77 ? 1.928 -5.805 -1.906 1 97 77 LEU B C 1
ATOM 1626 O O . LEU B 1 77 ? 1.907 -6.391 -2.99 1 97 77 LEU B O 1
ATOM 1630 N N . PHE B 1 78 ? 2.441 -6.293 -0.833 1 96.31 78 PHE B N 1
ATOM 1631 C CA . PHE B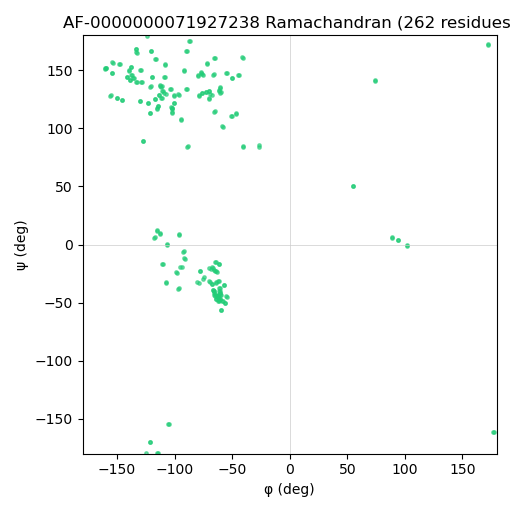 1 78 ? 2.811 -7.703 -0.833 1 96.31 78 PHE B CA 1
ATOM 1632 C C . PHE B 1 78 ? 2.225 -8.414 0.38 1 96.31 78 PHE B C 1
ATOM 1634 O O . PHE B 1 78 ? 2.059 -7.812 1.441 1 96.31 78 PHE B O 1
ATOM 1641 N N . PHE B 1 79 ? 1.96 -9.656 0.202 1 96.06 79 PHE B N 1
ATOM 1642 C CA . PHE B 1 79 ? 1.374 -10.508 1.226 1 96.06 79 PHE B CA 1
ATOM 1643 C C . PHE B 1 79 ? 2.023 -11.891 1.213 1 96.06 79 PHE B C 1
ATOM 1645 O O . PHE B 1 79 ? 2.457 -12.367 0.162 1 96.06 79 PHE B O 1
ATOM 1652 N N . THR B 1 80 ? 2.043 -12.477 2.398 1 93.75 80 THR B N 1
ATOM 1653 C CA . THR B 1 80 ? 2.449 -13.867 2.496 1 93.75 80 THR B CA 1
ATOM 1654 C C . THR B 1 80 ? 1.231 -14.789 2.525 1 93.75 80 THR B C 1
ATOM 1656 O O . THR B 1 80 ? 0.26 -14.516 3.234 1 93.75 80 THR B O 1
ATOM 1659 N N . VAL B 1 81 ? 1.243 -15.773 1.7 1 95.25 81 VAL B N 1
ATOM 1660 C CA . VAL B 1 81 ? 0.179 -16.766 1.637 1 95.25 81 VAL B CA 1
ATOM 1661 C C . VAL B 1 81 ? 0.735 -18.141 2 1 95.25 81 VAL B C 1
ATOM 1663 O O . VAL B 1 81 ? 1.945 -18.375 1.93 1 95.25 81 VAL B O 1
ATOM 1666 N N . PRO B 1 82 ? -0.141 -19.062 2.4 1 92.81 82 PRO B N 1
ATOM 1667 C CA . PRO B 1 82 ? 0.346 -20.391 2.771 1 92.81 82 PRO B CA 1
ATOM 1668 C C . PRO B 1 82 ? 0.982 -21.125 1.6 1 92.81 82 PRO B C 1
ATOM 1670 O O . PRO B 1 82 ? 1.911 -21.922 1.794 1 92.81 82 PRO B O 1
ATOM 1673 N N . SER B 1 83 ? 0.512 -20.938 0.35 1 95.88 83 SER B N 1
ATOM 1674 C CA . SER B 1 83 ? 0.95 -21.609 -0.863 1 95.88 83 SER B CA 1
ATOM 1675 C C . SER B 1 83 ? 0.667 -20.766 -2.104 1 95.88 83 SER B C 1
ATOM 1677 O O . SER B 1 83 ? -0.465 -20.328 -2.318 1 95.88 83 SER B O 1
ATOM 1679 N N . LEU B 1 84 ? 1.694 -20.578 -2.934 1 97.44 84 LEU B N 1
ATOM 1680 C CA . LEU B 1 84 ? 1.495 -19.844 -4.18 1 97.44 84 LEU B CA 1
ATOM 1681 C C . LEU B 1 84 ? 0.603 -20.625 -5.137 1 97.44 84 LEU B C 1
ATOM 1683 O O . LEU B 1 84 ? -0.19 -20.031 -5.875 1 97.44 84 LEU B O 1
ATOM 1687 N N . ALA B 1 85 ? 0.727 -21.938 -5.102 1 97.56 85 ALA B N 1
ATOM 1688 C CA . ALA B 1 85 ? -0.12 -22.766 -5.945 1 97.56 85 ALA B CA 1
ATOM 1689 C C . ALA B 1 85 ? -1.59 -22.625 -5.559 1 97.56 85 ALA B C 1
ATOM 1691 O O . ALA B 1 85 ? -2.457 -22.5 -6.426 1 97.56 85 ALA B O 1
ATOM 1692 N N . TRP B 1 86 ? -1.824 -22.703 -4.305 1 97.81 86 TRP B N 1
ATOM 1693 C CA . TRP B 1 86 ? -3.176 -22.5 -3.795 1 97.81 86 TRP B CA 1
ATOM 1694 C C . TRP B 1 86 ? -3.701 -21.125 -4.18 1 97.81 86 TRP B C 1
ATOM 1696 O O . TRP B 1 86 ? -4.832 -21 -4.652 1 97.81 86 TRP B O 1
ATOM 1706 N N . ALA B 1 87 ? -2.898 -20.094 -3.957 1 98 87 ALA B N 1
ATOM 1707 C CA . ALA B 1 87 ? -3.293 -18.719 -4.25 1 98 87 ALA B CA 1
ATOM 1708 C C . ALA B 1 87 ? -3.604 -18.547 -5.734 1 98 87 ALA B C 1
ATOM 1710 O O . ALA B 1 87 ? -4.531 -17.812 -6.098 1 98 87 ALA B O 1
ATOM 1711 N N . GLU B 1 88 ? -2.822 -19.156 -6.602 1 98.06 88 GLU B N 1
ATOM 1712 C CA . GLU B 1 88 ? -3.037 -19.062 -8.047 1 98.06 88 GLU B CA 1
ATOM 1713 C C . GLU B 1 88 ? -4.41 -19.609 -8.438 1 98.06 88 GLU B C 1
ATOM 1715 O O . GLU B 1 88 ? -5.141 -18.969 -9.195 1 98.06 88 GLU B O 1
ATOM 1720 N N . ALA B 1 89 ? -4.719 -20.75 -7.918 1 98 89 ALA B N 1
ATOM 1721 C CA . ALA B 1 89 ? -6.008 -21.359 -8.211 1 98 89 ALA B CA 1
ATOM 1722 C C . ALA B 1 89 ? -7.16 -20.484 -7.73 1 98 89 ALA B C 1
ATOM 1724 O O . ALA B 1 89 ? -8.117 -20.25 -8.469 1 98 89 ALA B O 1
ATOM 1725 N N . LYS B 1 90 ? -7.078 -20.031 -6.484 1 97.69 90 LYS B N 1
ATOM 1726 C CA . LYS B 1 90 ? -8.133 -19.203 -5.898 1 97.69 90 LYS B CA 1
ATOM 1727 C C . LYS B 1 90 ? -8.281 -17.891 -6.652 1 97.69 90 LYS B C 1
ATOM 1729 O O . LYS B 1 90 ? -9.398 -17.422 -6.902 1 97.69 90 LYS B O 1
ATOM 1734 N N . ALA B 1 91 ? -7.133 -17.25 -6.973 1 97.62 91 ALA B N 1
ATOM 1735 C CA . ALA B 1 91 ? -7.156 -15.969 -7.68 1 97.62 91 ALA B CA 1
ATOM 1736 C C . ALA B 1 91 ? -7.84 -16.109 -9.039 1 97.62 91 ALA B C 1
ATOM 1738 O O . ALA B 1 91 ? -8.641 -15.25 -9.43 1 97.62 91 ALA B O 1
ATOM 1739 N N . ALA B 1 92 ? -7.535 -17.156 -9.758 1 96.5 92 ALA B N 1
ATOM 1740 C CA . ALA B 1 92 ? -8.109 -17.375 -11.086 1 96.5 92 ALA B CA 1
ATOM 1741 C C . ALA B 1 92 ? -9.625 -17.5 -11.016 1 96.5 92 ALA B C 1
ATOM 1743 O O . ALA B 1 92 ? -10.336 -16.953 -11.859 1 96.5 92 ALA B O 1
ATOM 1744 N N . ASP B 1 93 ? -10.086 -18.125 -9.977 1 96.38 93 ASP B N 1
ATOM 1745 C CA . ASP B 1 93 ? -11.523 -18.328 -9.773 1 96.38 93 ASP B CA 1
ATOM 1746 C C . ASP B 1 93 ? -12.227 -16.984 -9.531 1 96.38 93 ASP B C 1
ATOM 1748 O O . ASP B 1 93 ? -13.438 -16.875 -9.719 1 96.38 93 ASP B O 1
ATOM 1752 N N . LEU B 1 94 ? -11.453 -15.992 -9.133 1 95.69 94 LEU B N 1
ATOM 1753 C CA . LEU B 1 94 ? -12.062 -14.75 -8.656 1 95.69 94 LEU B CA 1
ATOM 1754 C C . LEU B 1 94 ? -11.766 -13.602 -9.617 1 95.69 94 LEU B C 1
ATOM 1756 O O . LEU B 1 94 ? -12 -12.438 -9.289 1 95.69 94 LEU B O 1
ATOM 1760 N N . GLY B 1 95 ? -11.234 -13.891 -10.766 1 95.62 95 GLY B N 1
ATOM 1761 C CA . GLY B 1 95 ? -11.023 -12.867 -11.789 1 95.62 95 GLY B CA 1
ATOM 1762 C C . GLY B 1 95 ? -9.633 -12.258 -11.742 1 95.62 95 GLY B C 1
ATOM 1763 O O . GLY B 1 95 ? -9.344 -11.32 -12.484 1 95.62 95 GLY B O 1
ATOM 1764 N N . GLY B 1 96 ? -8.797 -12.734 -10.898 1 97.38 96 GLY B N 1
ATOM 1765 C CA . GLY B 1 96 ? -7.395 -12.359 -10.859 1 97.38 96 GLY B CA 1
ATOM 1766 C C . GLY B 1 96 ? -6.477 -13.445 -11.398 1 97.38 96 GLY B C 1
ATOM 1767 O O . GLY B 1 96 ? -6.855 -14.195 -12.297 1 97.38 96 GLY B O 1
ATOM 1768 N N . GLY B 1 97 ? -5.223 -13.367 -10.883 1 97.25 97 GLY B N 1
ATOM 1769 C CA . GLY B 1 97 ? -4.25 -14.359 -11.305 1 97.25 97 GLY B CA 1
ATOM 1770 C C . GLY B 1 97 ? -2.844 -14.07 -10.82 1 97.25 97 GLY B C 1
ATOM 1771 O O . GLY B 1 97 ? -2.617 -13.078 -10.125 1 97.25 97 GLY B O 1
ATOM 1772 N N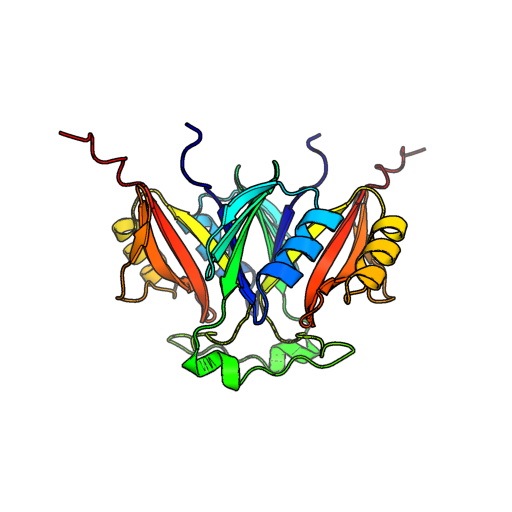 . LEU B 1 98 ? -1.938 -15.078 -11.047 1 97.62 98 LEU B N 1
ATOM 1773 C CA . LEU B 1 98 ? -0.517 -14.883 -10.789 1 97.62 98 LEU B CA 1
ATOM 1774 C C . LEU B 1 98 ? 0.279 -14.859 -12.086 1 97.62 98 LEU B C 1
ATOM 1776 O O . LEU B 1 98 ? 0 -15.633 -13 1 97.62 98 LEU B O 1
ATOM 1780 N N . LEU B 1 99 ? 1.199 -13.922 -12.156 1 96.38 99 LEU B N 1
ATOM 1781 C CA . LEU B 1 99 ? 2.086 -13.844 -13.312 1 96.38 99 LEU B CA 1
ATOM 1782 C C . LEU B 1 99 ? 3.096 -14.992 -13.297 1 96.38 99 LEU B C 1
ATOM 1784 O O . LEU B 1 99 ? 3.439 -15.5 -12.227 1 96.38 99 LEU B O 1
ATOM 1788 N N . PRO B 1 100 ? 3.643 -15.383 -14.375 1 94.69 100 PRO B N 1
ATOM 1789 C CA . PRO B 1 100 ? 4.422 -16.625 -14.477 1 94.69 100 PRO B CA 1
ATOM 1790 C C . PRO B 1 100 ? 5.801 -16.5 -13.836 1 94.69 100 PRO B C 1
ATOM 1792 O O . PRO B 1 100 ? 6.367 -17.5 -13.391 1 94.69 100 PRO B O 1
ATOM 1795 N N . GLN B 1 101 ? 6.422 -15.344 -13.805 1 94.75 101 GLN B N 1
ATOM 1796 C CA . GLN B 1 101 ? 7.773 -15.195 -13.273 1 94.75 101 GLN B CA 1
ATOM 1797 C C . GLN B 1 101 ? 7.797 -15.375 -11.758 1 94.75 101 GLN B C 1
ATOM 1799 O O . GLN B 1 101 ? 6.941 -14.836 -11.055 1 94.75 101 GLN B O 1
ATOM 1804 N N . GLN B 1 102 ? 8.75 -16.203 -11.344 1 95 102 GLN B N 1
ATOM 1805 C CA . GLN B 1 102 ? 8.945 -16.438 -9.922 1 95 102 GLN B CA 1
ATOM 1806 C C . GLN B 1 102 ? 10.359 -16.047 -9.484 1 95 102 GLN B C 1
ATOM 1808 O O . GLN B 1 102 ? 11.328 -16.344 -10.188 1 95 102 GLN B O 1
ATOM 1813 N N . TRP B 1 103 ? 10.383 -15.352 -8.312 1 92.94 103 TRP B N 1
ATOM 1814 C CA . TRP B 1 103 ? 11.648 -14.992 -7.691 1 92.94 103 TRP B CA 1
ATOM 1815 C C . TRP B 1 103 ? 11.766 -15.578 -6.293 1 92.94 103 TRP B C 1
ATOM 1817 O O . TRP B 1 103 ? 10.812 -16.188 -5.785 1 92.94 103 TRP B O 1
ATOM 1827 N N . SER B 1 104 ? 13.031 -15.508 -5.797 1 89.56 104 SER B N 1
ATOM 1828 C CA . SER B 1 104 ? 13.242 -16.031 -4.453 1 89.56 104 SER B CA 1
ATOM 1829 C C . SER B 1 104 ? 13.969 -15 -3.578 1 89.56 104 SER B C 1
ATOM 1831 O O . SER B 1 104 ? 14.773 -14.219 -4.074 1 89.56 104 SER B O 1
ATOM 1833 N N . GLY B 1 105 ? 13.523 -14.922 -2.322 1 81.31 105 GLY B N 1
ATOM 1834 C CA . GLY B 1 105 ? 14.273 -14.266 -1.262 1 81.31 105 GLY B CA 1
ATOM 1835 C C . GLY B 1 105 ? 14.727 -15.227 -0.175 1 81.31 105 GLY B C 1
ATOM 1836 O O . GLY B 1 105 ? 14.586 -16.438 -0.312 1 81.31 105 GLY B O 1
ATOM 1837 N N . PRO B 1 106 ? 15.398 -14.633 0.813 1 81.62 106 PRO B N 1
ATOM 1838 C CA . PRO B 1 106 ? 15.844 -15.5 1.904 1 81.62 106 PRO B CA 1
ATOM 1839 C C . PRO B 1 106 ? 14.68 -16.219 2.59 1 81.62 106 PRO B C 1
ATOM 1841 O O . PRO B 1 106 ? 13.969 -15.625 3.4 1 81.62 106 PRO B O 1
ATOM 1844 N N . GLY B 1 107 ? 14.438 -17.516 2.291 1 87.5 107 GLY B N 1
ATOM 1845 C CA . GLY B 1 107 ? 13.453 -18.359 2.967 1 87.5 107 GLY B CA 1
ATOM 1846 C C . GLY B 1 107 ? 12.078 -18.281 2.342 1 87.5 107 GLY B C 1
ATOM 1847 O O . GLY B 1 107 ? 11.094 -18.75 2.922 1 87.5 107 GLY B O 1
ATOM 1848 N N . PHE B 1 108 ? 11.977 -17.578 1.206 1 92.25 108 PHE B N 1
ATOM 1849 C CA . PHE B 1 108 ? 10.656 -17.5 0.599 1 92.25 108 PHE B CA 1
ATOM 1850 C C . PHE B 1 108 ? 10.758 -17.422 -0.919 1 92.25 108 PHE B C 1
ATOM 1852 O O . PHE B 1 108 ? 11.82 -17.078 -1.455 1 92.25 108 PHE B O 1
ATOM 1859 N N . VAL B 1 109 ? 9.711 -17.844 -1.607 1 94.44 109 VAL B N 1
ATOM 1860 C CA . VAL B 1 109 ? 9.523 -17.594 -3.035 1 94.44 109 VAL B CA 1
ATOM 1861 C C . VAL B 1 109 ? 8.414 -16.578 -3.246 1 94.44 109 VAL B C 1
ATOM 1863 O O . VAL B 1 109 ? 7.551 -16.391 -2.381 1 94.44 109 VAL B O 1
ATOM 1866 N N . VAL B 1 110 ? 8.508 -15.906 -4.414 1 95.75 110 VAL B N 1
ATOM 1867 C CA . VAL B 1 110 ? 7.594 -14.781 -4.621 1 95.75 110 VAL B CA 1
ATOM 1868 C C . VAL B 1 110 ? 7.125 -14.758 -6.074 1 95.75 110 VAL B C 1
ATOM 1870 O O . VAL B 1 110 ? 7.891 -15.086 -6.984 1 95.75 110 VAL B O 1
ATOM 1873 N N . ARG B 1 111 ? 5.895 -14.375 -6.281 1 97.25 111 ARG B N 1
ATOM 1874 C CA . ARG B 1 111 ? 5.324 -14.094 -7.594 1 97.25 111 ARG B CA 1
ATOM 1875 C C . ARG B 1 111 ? 4.457 -12.844 -7.559 1 97.25 111 ARG B C 1
ATOM 1877 O O . ARG B 1 111 ? 3.811 -12.555 -6.551 1 97.25 111 ARG B O 1
ATOM 1884 N N . ASN B 1 112 ? 4.488 -12.133 -8.68 1 97 112 ASN B N 1
ATOM 1885 C CA . ASN B 1 112 ? 3.492 -11.078 -8.836 1 97 112 ASN B CA 1
ATOM 1886 C C . ASN B 1 112 ? 2.121 -11.656 -9.188 1 97 112 ASN B C 1
ATOM 1888 O O . ASN B 1 112 ? 2.025 -12.688 -9.852 1 97 112 ASN B O 1
ATOM 1892 N N . ALA B 1 113 ? 1.181 -11.016 -8.727 1 97.62 113 ALA B N 1
ATOM 1893 C CA . ALA B 1 113 ? -0.22 -11.359 -8.953 1 97.62 113 ALA B CA 1
ATOM 1894 C C . ALA B 1 113 ? -1.032 -10.125 -9.328 1 97.62 113 ALA B C 1
ATOM 1896 O O . ALA B 1 113 ? -0.519 -9 -9.289 1 97.62 113 ALA B O 1
ATOM 1897 N N . PHE B 1 114 ? -2.238 -10.352 -9.781 1 97.06 114 PHE B N 1
ATOM 1898 C CA . PHE B 1 114 ? -3.146 -9.242 -10.039 1 97.06 114 PHE B CA 1
ATOM 1899 C C . PHE B 1 114 ? -4.543 -9.555 -9.516 1 97.06 114 PHE B C 1
ATOM 1901 O O . PHE B 1 114 ? -4.98 -10.703 -9.539 1 97.06 114 PHE B O 1
ATOM 1908 N N . ASP B 1 115 ? -5.18 -8.516 -9.008 1 97.5 115 ASP B N 1
ATOM 1909 C CA . ASP B 1 115 ? -6.547 -8.664 -8.516 1 97.5 115 ASP B CA 1
ATOM 1910 C C . ASP B 1 115 ? -7.562 -8.469 -9.633 1 97.5 115 ASP B C 1
ATOM 1912 O O . ASP B 1 115 ? -7.188 -8.203 -10.781 1 97.5 115 ASP B O 1
ATOM 1916 N N . PRO B 1 116 ? -8.859 -8.633 -9.477 1 96.81 116 PRO B N 1
ATOM 1917 C CA . PRO B 1 116 ? -9.867 -8.625 -10.539 1 96.81 116 PRO B CA 1
ATOM 1918 C C . PRO B 1 116 ? -9.93 -7.301 -11.289 1 96.81 116 PRO B C 1
ATOM 1920 O O . PRO B 1 116 ? -10.562 -7.215 -12.352 1 96.81 116 PRO B O 1
ATOM 1923 N N . GLU B 1 117 ? -9.375 -6.227 -10.734 1 95.44 117 GLU B N 1
ATOM 1924 C CA . GLU B 1 117 ? -9.422 -4.938 -11.422 1 95.44 117 GLU B CA 1
ATOM 1925 C C . GLU B 1 117 ? -8.062 -4.574 -12 1 95.44 117 GLU B C 1
ATOM 1927 O O . GLU B 1 117 ? -7.879 -3.471 -12.523 1 95.44 117 GLU B O 1
ATOM 1932 N N . GLY B 1 118 ? -7.074 -5.465 -11.812 1 95.88 118 GLY B N 1
ATOM 1933 C CA . GLY B 1 118 ? -5.805 -5.27 -12.492 1 95.88 118 GLY B CA 1
ATOM 1934 C C . GLY B 1 118 ? -4.73 -4.691 -11.586 1 95.88 118 GLY B C 1
ATOM 1935 O O . GLY B 1 118 ? -3.611 -4.434 -12.039 1 95.88 118 GLY B O 1
ATOM 1936 N N . ASN B 1 119 ? -5.012 -4.395 -10.305 1 95.81 119 ASN B N 1
ATOM 1937 C CA . ASN B 1 119 ? -3.955 -3.994 -9.383 1 95.81 119 ASN B CA 1
ATOM 1938 C C . ASN B 1 119 ? -2.912 -5.094 -9.211 1 95.81 119 ASN B C 1
ATOM 1940 O O . ASN B 1 119 ? -3.258 -6.254 -8.977 1 95.81 119 ASN B O 1
ATOM 1944 N N . ILE B 1 120 ? -1.675 -4.707 -9.312 1 95.69 120 ILE B N 1
ATOM 1945 C CA . ILE B 1 120 ? -0.597 -5.676 -9.156 1 95.69 120 ILE B CA 1
ATOM 1946 C C . ILE B 1 120 ? -0.198 -5.77 -7.684 1 95.69 120 ILE B C 1
ATOM 1948 O O . ILE B 1 120 ? -0.087 -4.754 -7 1 95.69 120 ILE B O 1
ATOM 1952 N N . LEU B 1 121 ? -0.066 -7.004 -7.219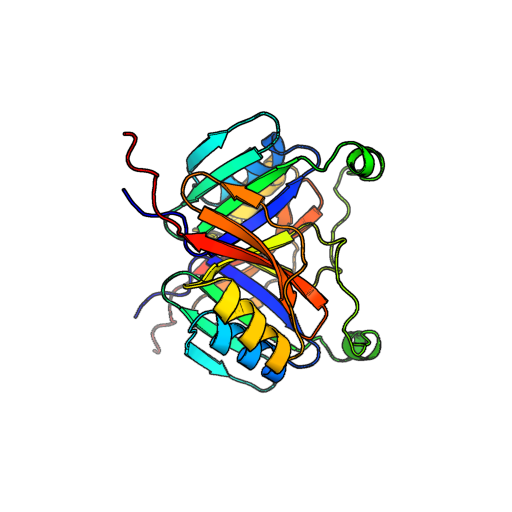 1 96.69 121 LEU B N 1
ATOM 1953 C CA . LEU B 1 121 ? 0.463 -7.289 -5.887 1 96.69 121 LEU B CA 1
ATOM 1954 C C . LEU B 1 121 ? 1.516 -8.391 -5.949 1 96.69 121 LEU B C 1
ATOM 1956 O O . LEU B 1 121 ? 1.664 -9.062 -6.973 1 96.69 121 LEU B O 1
ATOM 1960 N N . GLN B 1 122 ? 2.242 -8.484 -4.875 1 96.44 122 GLN B N 1
ATOM 1961 C CA . GLN B 1 122 ? 3.217 -9.562 -4.746 1 96.44 122 GLN B CA 1
ATOM 1962 C C . GLN B 1 122 ? 2.781 -10.57 -3.689 1 96.44 122 GLN B C 1
ATOM 1964 O O . GLN B 1 122 ? 2.338 -10.195 -2.604 1 96.44 122 GLN B O 1
ATOM 1969 N N . LEU B 1 123 ? 2.842 -11.82 -4.027 1 97.25 123 LEU B N 1
ATOM 1970 C CA . LEU B 1 123 ? 2.535 -12.883 -3.082 1 97.25 123 LEU B CA 1
ATOM 1971 C C . LEU B 1 123 ? 3.785 -13.695 -2.75 1 97.25 123 LEU B C 1
ATOM 1973 O O . LEU B 1 123 ? 4.57 -14.023 -3.641 1 97.25 123 LEU B O 1
ATOM 1977 N N . ARG B 1 124 ? 3.908 -13.953 -1.491 1 96.12 124 ARG B N 1
ATOM 1978 C CA . ARG B 1 124 ? 5.07 -14.688 -0.996 1 96.12 124 ARG B CA 1
ATOM 1979 C C . ARG B 1 124 ? 4.652 -15.984 -0.317 1 96.12 124 ARG B C 1
ATOM 1981 O O . ARG B 1 124 ? 3.609 -16.047 0.343 1 96.12 124 ARG B O 1
ATOM 1988 N N . GLU B 1 125 ? 5.473 -16.984 -0.506 1 95.62 125 GLU B N 1
ATOM 1989 C CA . GLU B 1 125 ? 5.344 -18.266 0.19 1 95.62 125 GLU B CA 1
ATOM 1990 C C . GLU B 1 125 ? 6.621 -18.609 0.952 1 95.62 125 GLU B C 1
ATOM 1992 O O . GLU B 1 125 ? 7.699 -18.688 0.362 1 95.62 125 GLU B O 1
ATOM 1997 N N . PHE B 1 126 ? 6.457 -18.781 2.246 1 91.38 126 PHE B N 1
ATOM 1998 C CA . PHE B 1 126 ? 7.598 -19.203 3.049 1 91.38 126 PHE B CA 1
ATOM 1999 C C . PHE B 1 126 ? 7.977 -20.641 2.74 1 91.38 126 PHE B C 1
ATOM 2001 O O . PHE B 1 126 ? 7.117 -21.531 2.73 1 91.38 126 PHE B O 1
ATOM 2008 N N . ILE B 1 127 ? 9.195 -20.906 2.402 1 87.19 127 ILE B N 1
ATOM 2009 C CA . ILE B 1 127 ? 9.641 -22.25 2.066 1 87.19 127 ILE B CA 1
ATOM 2010 C C . ILE B 1 127 ? 10.672 -22.734 3.09 1 87.19 127 ILE B C 1
ATOM 2012 O O . ILE B 1 127 ? 11.125 -23.875 3.037 1 87.19 127 ILE B O 1
ATOM 2016 N N . GLY B 1 128 ? 10.883 -22.156 4.148 1 76.69 128 GLY B N 1
ATOM 2017 C CA . GLY B 1 128 ? 11.836 -22.531 5.18 1 76.69 128 GLY B CA 1
ATOM 2018 C C . GLY B 1 128 ? 13.273 -22.234 4.793 1 76.69 128 GLY B C 1
ATOM 2019 O O . GLY B 1 128 ? 13.562 -21.938 3.637 1 76.69 128 GLY B O 1
ATOM 2020 N N . VAL B 1 129 ? 14.211 -21.703 5.832 1 64.25 129 VAL B N 1
ATOM 2021 C CA . VAL B 1 129 ? 15.641 -21.531 5.586 1 64.25 129 VAL B CA 1
ATOM 2022 C C . VAL B 1 129 ? 16.297 -22.891 5.359 1 64.25 129 VAL B C 1
ATOM 2024 O O . VAL B 1 129 ? 16.078 -23.828 6.137 1 64.25 129 VAL B O 1
ATOM 2027 N N . PRO B 1 130 ? 16.797 -23.062 4.078 1 54.28 130 PRO B N 1
ATOM 2028 C CA . PRO B 1 130 ? 17.469 -24.375 3.965 1 54.28 130 PRO B CA 1
ATOM 2029 C C . PRO B 1 130 ? 18.406 -24.656 5.129 1 54.28 130 PRO B C 1
ATOM 2031 O O . PRO B 1 130 ? 19.031 -23.719 5.668 1 54.28 130 PRO B O 1
ATOM 2034 N N . ASP B 1 131 ? 18.109 -25.609 5.953 1 47.34 131 ASP B N 1
ATOM 2035 C CA . ASP B 1 131 ? 19.078 -26.109 6.914 1 47.34 131 ASP B CA 1
ATOM 2036 C C . ASP B 1 131 ? 20.469 -26.219 6.285 1 47.34 131 ASP B C 1
ATOM 2038 O O . ASP B 1 131 ? 20.625 -26.75 5.188 1 47.34 131 ASP B O 1
ATOM 2042 N N . GLY B 1 132 ? 21.234 -25.094 6.262 1 44.44 132 GLY B N 1
ATOM 2043 C CA . GLY B 1 132 ? 22.625 -25.406 5.949 1 44.44 132 GLY B CA 1
ATOM 2044 C C . GLY B 1 132 ? 23.016 -26.812 6.359 1 44.44 132 GLY B C 1
ATOM 2045 O O . GLY B 1 132 ? 23.047 -27.125 7.551 1 44.44 132 GLY B O 1
ATOM 2046 N N . ARG B 1 133 ? 22.766 -27.844 5.492 1 31.06 133 ARG B N 1
ATOM 2047 C CA . ARG B 1 133 ? 23.703 -28.938 5.605 1 31.06 133 ARG B CA 1
ATOM 2048 C C . ARG B 1 133 ? 25.078 -28.547 5.059 1 31.06 133 ARG B C 1
ATOM 2050 O O . ARG B 1 133 ? 25.172 -27.719 4.152 1 31.06 133 ARG B O 1
#

InterPro domains:
  IPR029068 Glyoxalase/Bleomycin resistance protein/Dihydroxybiphenyl dioxygenase [G3DSA:3.10.180.10] (7-128)
  IPR029068 Glyoxalase/Bleomycin resistance protein/Dihydroxybiphenyl dioxygenase [SSF54593] (11-127)
  IPR041581 Glyoxalase-like domain, group 6 [PF18029] (13-121)

Radius of gyration: 18.32 Å; Cα contacts (8 Å, |Δi|>4): 551; chains: 2; bounding box: 46×50×46 Å

Sequence (266 aa):
MPGPARAGALIYARDPGLLSHFYRTLLQMEIRSQSDELIVQENADIQLLLHAIPAPYAEQVVITTPPQLREQGAIKLFFTVPSLAWAEAKAADLGGGLLPQQWSGPGFVVRNAFDPEGNILQLREFIGVPDGRMPGPARAGALIYARDPGLLSHFYRTLLQMEIRSQSDELIVQENADIQLLLHAIPAPYAEQVVITTPPQLREQGAIKLFFTVPSLAWAEAKAADLGGGLLPQQWSGPGFVVRNAFDPEGNILQLREFIGVPDGR

Nearest PDB structures (foldseek):
  3bqx-assembly1_A-2  TM=6.852E-01  e=5.684E-07  Fulvimarina pelagi HTCC2506
  1xrk-assembly1_A  TM=6.258E-01  e=1.296E-06  Streptoalloteichus hindustanus
  7wsz-assembly1_A  TM=6.308E-01  e=7.036E-05  Homo sapiens
  7wsz-assembly1_B  TM=6.266E-01  e=1.097E-04  Homo sapiens
  1bh5-assembly1_B  TM=6.199E-01  e=1.097E-04  Homo sapiens

Secondary structure (DSSP, 8-state):
---S-SEEEEEEESSHHHHHHHHHHHHT-EEEEE-SSEEEEE-SS-EEEEEEPPHHHHTT----SSPPPBTT-SEEEEEEES-HHHHHHHHHHTT-EEEEEEEEETTEEEEEEE-TT-BEEEEEEE-------/---S-SEEEEEEESSHHHHHHHHHHHHT-EEEEE-SSEEEEE-SS-EEEEEEPPHHHHTT----SSPPPBTT-SEEEEEEES-HHHHHHHHHHTT-EEEEEEEEETTEEEEEEE-TT-BEEEEEEE-------

Organism: Aeromonas hydrophila subsp. hydrophila (strain ATCC 7966 / DSM 30187 / BCRC 13018 / CCUG 14551 / JCM 1027 / KCTC 2358 / NCIMB 9240 / NCTC 8049) (NCBI:txid380703)

Solvent-accessible surface area (backbone atoms only — not comparable to full-atom values): 14388 Å² total; per-residue (Å²): 122,86,66,78,76,54,32,36,36,36,35,56,23,91,50,32,67,61,53,47,52,46,51,27,69,64,60,64,38,44,80,78,45,76,56,98,51,36,36,34,29,31,44,99,54,45,35,42,34,29,27,43,44,57,70,89,54,38,77,74,59,80,74,45,90,74,34,59,71,50,79,82,56,51,63,31,46,34,36,50,34,93,38,63,70,59,45,36,56,55,28,46,77,57,51,27,32,56,53,87,65,72,48,73,57,96,33,28,38,34,31,43,28,31,44,49,69,8,51,46,31,36,42,29,20,73,70,55,66,76,70,84,122,120,86,66,78,76,54,34,35,36,36,34,55,22,93,49,32,66,62,52,47,53,47,51,28,69,64,58,62,39,46,78,77,46,75,56,97,50,37,37,34,28,30,45,100,55,43,36,42,34,28,27,41,44,56,69,90,55,37,77,72,59,80,73,45,89,74,33,57,69,50,78,82,55,52,63,32,45,34,37,49,35,93,39,64,70,59,44,36,56,56,29,45,76,58,52,26,33,57,52,88,64,72,49,74,56,98,34,26,39,34,31,43,26,30,44,50,70,7,50,47,30,36,41,30,21,74,68,55,67,75,71,83,122

Foldseek 3Di:
DPPDDPDADEDEDQQLVLQVVLCCVFAVWDWPDDDPAWTWIDDPPHIYIYGYDPPVCSVVQDADQLGAAPPPDPDAAEDEGQDPVVSQVSQVVSSKHWDDDWDDDQQKIKTWIAHNNRYIYMYIHGNGHPPPD/DPPPDPDADEDADQQLVLQVVLCCVFAVWDWPDDDPAWTWIDDPPHIYIYGYDPPVCSVVQDADQLGAAPPPDPDAAEDEGQDPVVSQVSQVVSSKHWDDDWDDDQQKIKTWIAHNNRYIYMYIHGNGHPPPD

pLDDT: mean 89.91, std 12.66, range [30.92, 98.12]